Protein AF-A0AA43Q4S8-F1 (afdb_monomer)

Nearest PDB structures (foldseek):
  4fqe-assembly1_A  TM=5.431E-01  e=8.439E-02  Dickeya dadantii 3937
  5g26-assembly1_A  TM=4.292E-01  e=1.043E+00  Escherichia coli O157
  4e1t-assembly1_A  TM=4.323E-01  e=1.885E+00  Yersinia pseudotuberculosis
  5nec-assembly1_A  TM=3.304E-01  e=7.136E+00  Pseudomonas aeruginosa 39016

pLDDT: mean 75.24, std 17.55, range [31.47, 97.31]

Solvent-accessible surface area (backbone atoms only — not comparable to full-atom values): 11921 Å² total; per-residue (Å²): 133,62,70,66,58,56,49,55,55,50,55,72,70,61,73,79,86,68,88,70,86,76,72,82,46,84,60,68,72,48,30,37,39,37,41,40,39,39,40,71,56,108,60,84,47,70,48,78,48,79,43,82,35,54,46,40,32,33,36,37,36,40,38,50,43,80,86,78,54,64,38,34,39,38,38,34,34,35,38,31,87,32,68,90,43,58,83,73,24,46,40,41,42,34,39,34,38,40,35,45,64,91,44,42,36,40,35,41,37,39,34,46,24,43,67,85,22,50,26,46,33,34,37,39,33,47,34,81,85,48,102,52,45,35,42,34,42,33,44,34,40,41,53,70,58,92,77,40,34,36,34,43,34,42,31,44,27,37,44,79,95,39,78,29,69,26,30,39,40,36,40,35,48,97,40,42,37,35,37,42,35,30,64,52,46,38,44,41,36,39,43,34,40,34,56,73,88,82,53,97,88,50,88,66,59,71,50,77,46,80,48,74,44,72,73,50,81,67,70,80,91,78,129

Secondary structure (DSSP, 8-state):
--HHHHHHHHHHH-------S----TTSS--EEEEEEEE-SSS-EEEEEEEE-SSEEEEEEEEE-TTS---EEEEEEEE-TTTT-TTT-EEEEEEEEEEETTEEEEEEEEEEE-TTSEEEEEEEEEETTSS--EEEEEEEEEEEETTEEEEEEEEEEEETTEEEEEEEEEEE-SSEEEEEEE-SS-EEEEEEEEPPP--TTS---EEEEEEEE--TT------

Organism: NCBI:txid3053457

Mean predicted aligned error: 12.43 Å

Radius of gyration: 20.12 Å; Cα contacts (8 Å, |Δi|>4): 481; chains: 1; bounding box: 58×46×48 Å

Foldseek 3Di:
DDPVVVVVVVVVLPPDDDDCPPPPDPQQPDAKEWEWEWEPDPDTDIDIDIDGDRFKHWYWYWYDDPPPFWIKIKTKIWGFPCSVPVQAWTKIWIKMWIDTHPKIKIKTKIKTAGNQQWIKMWIWIDTPPDPWIKTKIKIKGWDDDDQKTKIKMKMWMATPNDIFIKIKIWIDGPFWTWIWMDNRQKTKIKIKGWADDPDDPDDIDIDIDIDIGRPGPPPPPDD

Structure (mmCIF, N/CA/C/O backbone):
data_AF-A0AA43Q4S8-F1
#
_entry.id   AF-A0AA43Q4S8-F1
#
loop_
_atom_site.group_PDB
_atom_site.id
_atom_site.type_symbol
_atom_site.label_atom_id
_atom_site.label_alt_id
_atom_site.label_comp_id
_atom_site.label_asym_id
_atom_site.label_entity_id
_atom_site.label_seq_id
_atom_site.pdbx_PDB_ins_code
_atom_site.Cartn_x
_atom_site.Cartn_y
_atom_site.Cartn_z
_atom_site.occupancy
_atom_site.B_iso_or_equiv
_atom_site.auth_seq_id
_atom_site.auth_comp_id
_atom_site.auth_asym_id
_atom_site.auth_atom_id
_atom_site.pdbx_PDB_model_num
ATOM 1 N N . MET A 1 1 ? -11.235 4.832 -25.357 1.00 45.88 1 MET A N 1
ATOM 2 C CA . MET A 1 1 ? -12.232 4.629 -24.279 1.00 45.88 1 MET A CA 1
ATOM 3 C C . MET A 1 1 ? -13.292 5.721 -24.402 1.00 45.88 1 MET A C 1
ATOM 5 O O . MET A 1 1 ? -12.917 6.869 -24.590 1.00 45.88 1 MET A O 1
ATOM 9 N N . SER A 1 2 ? -14.587 5.388 -24.429 1.00 43.69 2 SER A N 1
ATOM 10 C CA . SER A 1 2 ? -15.650 6.358 -24.760 1.00 43.69 2 SER A CA 1
ATOM 11 C C . SER A 1 2 ? -15.853 7.389 -23.643 1.00 43.69 2 SER A C 1
ATOM 13 O O . SER A 1 2 ? -16.034 7.006 -22.488 1.00 43.69 2 SER A O 1
ATOM 15 N N . ALA A 1 3 ? -15.896 8.681 -23.989 1.00 42.53 3 ALA A N 1
ATOM 16 C CA . ALA A 1 3 ? -16.122 9.804 -23.066 1.00 42.53 3 ALA A CA 1
ATOM 17 C C . ALA A 1 3 ? -17.386 9.648 -22.195 1.00 42.53 3 ALA A C 1
ATOM 19 O O . ALA A 1 3 ? -17.459 10.184 -21.092 1.00 42.53 3 ALA A O 1
ATOM 20 N N . LYS A 1 4 ? -18.361 8.852 -22.653 1.00 36.75 4 LYS A N 1
ATOM 21 C CA . LYS A 1 4 ? -19.582 8.540 -21.900 1.00 36.75 4 LYS A CA 1
ATOM 22 C C . LYS A 1 4 ? -19.313 7.673 -20.665 1.00 36.75 4 LYS A C 1
ATOM 24 O O . LYS A 1 4 ? -19.950 7.878 -19.642 1.00 36.75 4 LYS A O 1
ATOM 29 N N . ILE A 1 5 ? -18.341 6.760 -20.734 1.00 54.41 5 ILE A N 1
ATOM 30 C CA . ILE A 1 5 ? -17.955 5.898 -19.604 1.00 54.41 5 ILE A CA 1
ATOM 31 C C . ILE A 1 5 ? -17.230 6.729 -18.536 1.00 54.41 5 ILE A C 1
ATOM 33 O O . ILE A 1 5 ? -17.493 6.569 -17.348 1.00 54.41 5 ILE A O 1
ATOM 37 N N . LEU A 1 6 ? -16.380 7.670 -18.965 1.00 45.25 6 LEU A N 1
ATOM 38 C CA . LEU A 1 6 ? -15.673 8.588 -18.070 1.00 45.25 6 LEU A CA 1
ATOM 39 C C . LEU A 1 6 ? -16.651 9.512 -17.325 1.00 45.25 6 LEU A C 1
ATOM 41 O O . LEU A 1 6 ? -16.509 9.712 -16.125 1.00 45.25 6 LEU A O 1
ATOM 45 N N . LEU A 1 7 ? -17.678 10.017 -18.019 1.00 43.41 7 LEU A N 1
ATOM 46 C CA . LEU A 1 7 ? -18.707 10.882 -17.437 1.00 43.41 7 LEU A CA 1
ATOM 47 C C . LEU A 1 7 ? -19.588 10.139 -16.421 1.00 43.41 7 LEU A C 1
ATOM 49 O O . LEU A 1 7 ? -19.883 10.682 -15.360 1.00 43.41 7 LEU A O 1
ATOM 53 N N . SER A 1 8 ? -19.974 8.890 -16.703 1.00 49.16 8 SER A N 1
ATOM 54 C CA . SER A 1 8 ? -20.725 8.060 -15.750 1.00 49.16 8 SER A CA 1
ATOM 55 C C . SER A 1 8 ? -19.898 7.700 -14.512 1.00 49.16 8 SER A C 1
ATOM 57 O O . SER A 1 8 ? -20.434 7.708 -13.406 1.00 49.16 8 SER A O 1
ATOM 59 N N . ALA A 1 9 ? -18.596 7.444 -14.674 1.00 47.38 9 ALA A N 1
ATOM 60 C CA . ALA A 1 9 ? -17.685 7.243 -13.549 1.00 47.38 9 ALA A CA 1
ATOM 61 C C . ALA A 1 9 ? -17.513 8.529 -12.721 1.00 47.38 9 ALA A C 1
ATOM 63 O O . ALA A 1 9 ? -17.557 8.470 -11.496 1.00 47.38 9 ALA A O 1
ATOM 64 N N . LEU A 1 10 ? -17.413 9.697 -13.369 1.00 44.25 10 LEU A N 1
ATOM 65 C CA . LEU A 1 10 ? -17.349 10.996 -12.689 1.00 44.25 10 LEU A CA 1
ATOM 66 C C . LEU A 1 10 ? -18.638 11.302 -11.909 1.00 44.25 10 LEU A C 1
ATOM 68 O O . LEU A 1 10 ? -18.580 11.796 -10.788 1.00 44.25 10 LEU A O 1
ATOM 72 N N . LEU A 1 11 ? -19.804 10.974 -12.472 1.00 43.84 11 LEU A N 1
ATOM 73 C CA . LEU A 1 11 ? -21.106 11.184 -11.828 1.00 43.84 11 LEU A CA 1
ATOM 74 C C . LEU A 1 11 ? -21.318 10.290 -10.597 1.00 43.84 11 LEU A C 1
ATOM 76 O O . LEU A 1 11 ? -22.023 10.693 -9.679 1.00 43.84 11 LEU A O 1
ATOM 80 N N . LEU A 1 12 ? -20.677 9.117 -10.533 1.00 45.12 12 LEU A N 1
ATOM 81 C CA . LEU A 1 12 ? -20.665 8.278 -9.325 1.00 45.12 12 LEU A CA 1
ATOM 82 C C . LEU A 1 12 ? -19.743 8.828 -8.223 1.00 45.12 12 LEU A C 1
ATOM 84 O O . LEU A 1 12 ? -19.926 8.494 -7.055 1.00 45.12 12 LEU A O 1
ATOM 88 N N . VAL A 1 13 ? -18.775 9.677 -8.580 1.00 45.62 13 VAL A N 1
ATOM 89 C CA . VAL A 1 13 ? -17.852 10.340 -7.642 1.00 45.62 13 VAL A CA 1
ATOM 90 C C . VAL A 1 13 ? -18.450 11.643 -7.087 1.00 45.62 13 VAL A C 1
ATOM 92 O O . VAL A 1 13 ? -18.072 12.086 -6.005 1.00 45.62 13 VAL A O 1
ATOM 95 N N . ILE A 1 14 ? -19.433 12.233 -7.775 1.00 41.84 14 ILE A N 1
ATOM 96 C CA . ILE A 1 14 ? -20.086 13.489 -7.386 1.00 41.84 14 ILE A CA 1
ATOM 97 C C . ILE A 1 14 ? -21.476 13.185 -6.801 1.00 41.84 14 ILE A C 1
ATOM 99 O O . ILE A 1 14 ? -22.507 13.480 -7.399 1.00 41.84 14 ILE A O 1
ATOM 103 N N . GLN A 1 15 ? -21.523 12.600 -5.603 1.00 38.09 15 GLN A N 1
ATOM 104 C CA . GLN A 1 15 ? -22.659 12.817 -4.703 1.00 38.09 15 GLN A CA 1
ATOM 105 C C . GLN A 1 15 ? -22.228 13.811 -3.628 1.00 38.09 15 GLN A C 1
ATOM 107 O O . GLN A 1 15 ? -21.480 13.495 -2.706 1.00 38.09 15 GLN A O 1
ATOM 112 N N . SER A 1 16 ? -22.660 15.053 -3.819 1.00 39.53 16 SER A N 1
ATOM 113 C CA . SER A 1 16 ? -22.272 16.223 -3.044 1.00 39.53 16 SER A CA 1
ATOM 114 C C . SER A 1 16 ? -22.714 16.135 -1.584 1.00 39.53 16 SER A C 1
ATOM 116 O O . SER A 1 16 ? -23.899 16.003 -1.290 1.00 39.53 16 SER A O 1
ATOM 118 N N . TYR A 1 17 ? -21.736 16.287 -0.689 1.00 40.19 17 TYR A N 1
ATOM 119 C CA . TYR A 1 17 ? -21.745 17.210 0.449 1.00 40.19 17 TYR A CA 1
ATOM 120 C C . TYR A 1 17 ? -23.130 17.642 0.962 1.00 40.19 17 TYR A C 1
ATOM 122 O O . TYR A 1 17 ? -23.677 18.663 0.550 1.00 40.19 17 TYR A O 1
ATOM 130 N N . ALA A 1 18 ? -23.634 16.906 1.951 1.00 31.47 18 ALA A N 1
ATOM 131 C CA . ALA A 1 18 ? -24.577 17.432 2.926 1.00 31.47 18 ALA A CA 1
ATOM 132 C C . ALA A 1 18 ? -23.802 17.818 4.195 1.00 31.47 18 ALA A C 1
ATOM 134 O O . ALA A 1 18 ? -22.905 17.098 4.629 1.00 31.47 18 ALA A O 1
ATOM 135 N N . TYR A 1 19 ? -24.151 18.977 4.747 1.00 32.62 19 TYR A N 1
ATOM 136 C CA . TYR A 1 19 ? -23.722 19.553 6.023 1.00 32.62 19 TYR A CA 1
ATOM 137 C C . TYR A 1 19 ? -23.295 18.490 7.062 1.00 32.62 19 TYR A C 1
ATOM 139 O O . TYR A 1 19 ? -24.126 17.823 7.673 1.00 32.62 19 TYR A O 1
ATOM 147 N N . ALA A 1 20 ? -21.986 18.310 7.254 1.00 35.31 20 ALA A N 1
ATOM 148 C CA . ALA A 1 20 ? -21.426 17.266 8.109 1.00 35.31 20 ALA A CA 1
ATOM 149 C C . ALA A 1 20 ? -21.198 17.762 9.544 1.00 35.31 20 ALA A C 1
ATOM 151 O O . ALA A 1 20 ? -20.098 17.684 10.087 1.00 35.31 20 ALA A O 1
ATOM 152 N N . THR A 1 21 ? -22.249 18.252 10.197 1.00 33.28 21 THR A N 1
ATOM 153 C CA . THR A 1 21 ? -22.277 18.217 11.661 1.00 33.28 21 THR A CA 1
ATOM 154 C C . THR A 1 21 ? -22.580 16.771 12.046 1.00 33.28 21 THR A C 1
ATOM 156 O O . THR A 1 21 ? -23.740 16.369 12.065 1.00 33.28 21 THR A O 1
ATOM 159 N N . ASN A 1 22 ? -21.530 15.990 12.321 1.00 43.41 22 ASN A N 1
ATOM 160 C CA . ASN A 1 22 ? -21.595 14.620 12.850 1.00 43.41 22 ASN A CA 1
ATOM 161 C C . ASN A 1 22 ? -21.779 13.458 11.838 1.00 43.41 22 ASN A C 1
ATOM 163 O O . ASN A 1 22 ? -22.508 12.503 12.106 1.00 43.41 22 ASN A O 1
ATOM 167 N N . THR A 1 23 ? -21.075 13.455 10.697 1.00 43.75 23 THR A N 1
ATOM 168 C CA . THR A 1 23 ? -20.946 12.236 9.863 1.00 43.75 23 THR A CA 1
ATOM 169 C C . THR A 1 23 ? -19.924 11.263 10.455 1.00 43.75 23 THR A C 1
ATOM 171 O O . THR A 1 23 ? -18.902 10.954 9.846 1.00 43.75 23 THR A O 1
ATOM 174 N N . ASP A 1 24 ? -20.210 10.736 11.643 1.00 49.34 24 ASP A N 1
ATOM 175 C CA . ASP A 1 24 ? -19.408 9.701 12.307 1.00 49.34 24 ASP A CA 1
ATOM 176 C C . ASP A 1 24 ? -19.721 8.295 11.746 1.00 49.34 24 ASP A C 1
ATOM 178 O O . ASP A 1 24 ? -19.736 7.281 12.443 1.00 49.34 24 ASP A O 1
ATOM 182 N N . SER A 1 25 ? -20.019 8.227 10.447 1.00 46.50 25 SER A N 1
ATOM 183 C CA . SER A 1 25 ? -20.301 6.973 9.761 1.00 46.50 25 SER A CA 1
ATOM 184 C C . SER A 1 25 ? -18.992 6.215 9.561 1.00 46.50 25 SER A C 1
ATOM 186 O O . SER A 1 25 ? -18.068 6.763 8.951 1.00 46.50 25 SER A O 1
ATOM 188 N N . PRO A 1 26 ? -18.891 4.943 9.987 1.00 52.16 26 PRO A N 1
ATOM 189 C CA . PRO A 1 26 ? -17.698 4.132 9.748 1.00 52.16 26 PRO A CA 1
ATOM 190 C C . PRO A 1 26 ? -17.380 3.972 8.249 1.00 52.16 26 PRO A C 1
ATOM 192 O O . PRO A 1 26 ? -16.243 3.662 7.905 1.00 52.16 26 PRO A O 1
ATOM 195 N N . TYR A 1 27 ? -18.352 4.238 7.368 1.00 48.03 27 TYR A N 1
ATOM 196 C CA . TYR A 1 27 ? -18.235 4.147 5.910 1.00 48.03 27 TYR A CA 1
ATOM 197 C C . TYR A 1 27 ? -17.720 5.430 5.241 1.00 48.03 27 TYR A C 1
ATOM 199 O O . TYR A 1 27 ? -17.245 5.374 4.114 1.00 48.03 27 TYR A O 1
ATOM 207 N N . PHE A 1 28 ? -17.778 6.577 5.928 1.00 49.62 28 PHE A N 1
ATOM 208 C CA . PHE A 1 28 ? -17.208 7.847 5.447 1.00 49.62 28 PHE A CA 1
ATOM 209 C C . PHE A 1 28 ? -15.792 8.099 5.994 1.00 49.62 28 PHE A C 1
ATOM 211 O O . PHE A 1 28 ? -15.219 9.162 5.779 1.00 49.62 28 PHE A O 1
ATOM 218 N N . LYS A 1 29 ? -15.193 7.111 6.678 1.00 55.00 29 LYS A N 1
ATOM 219 C CA . LYS A 1 29 ? -13.855 7.220 7.283 1.00 55.00 29 LYS A CA 1
ATOM 220 C C . LYS A 1 29 ? -12.684 6.859 6.356 1.00 55.00 29 LYS A C 1
ATOM 222 O O . LYS A 1 29 ? -11.576 6.710 6.865 1.00 55.00 29 LYS A O 1
ATOM 227 N N . GLY A 1 30 ? -12.838 6.704 5.036 1.00 58.41 30 GLY A N 1
ATOM 228 C CA . GLY A 1 30 ? -11.681 6.235 4.263 1.00 58.41 30 GLY A CA 1
ATOM 229 C C . GLY A 1 30 ? -11.772 6.194 2.746 1.00 58.41 30 GLY A C 1
ATOM 230 O O . GLY A 1 30 ? -12.350 5.281 2.174 1.00 58.41 30 GLY A O 1
ATOM 231 N N . GLY A 1 31 ? -11.008 7.092 2.134 1.00 55.78 31 GLY A N 1
ATOM 232 C CA . GLY A 1 31 ? -10.631 7.106 0.726 1.00 55.78 31 GLY A CA 1
ATOM 233 C C . GLY A 1 31 ? -10.246 8.530 0.332 1.00 55.78 31 GLY A C 1
ATOM 234 O O . GLY A 1 31 ? -10.890 9.485 0.759 1.00 55.78 31 GLY A O 1
ATOM 235 N N . LYS A 1 32 ? -9.159 8.706 -0.418 1.00 68.38 32 LYS A N 1
ATOM 236 C CA . LYS A 1 32 ? -8.759 10.018 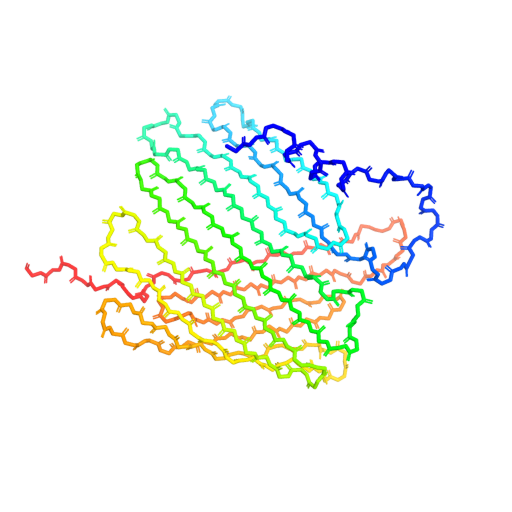-0.947 1.00 68.38 32 LYS A CA 1
ATOM 237 C C . LYS A 1 32 ? -8.313 9.863 -2.390 1.00 68.38 32 LYS A C 1
ATOM 239 O O . LYS A 1 32 ? -7.650 8.882 -2.699 1.00 68.38 32 LYS A O 1
ATOM 244 N N . VAL A 1 33 ? -8.676 10.805 -3.239 1.00 71.50 33 VAL A N 1
ATOM 245 C CA . VAL A 1 33 ? -8.092 10.991 -4.560 1.00 71.50 33 VAL A CA 1
ATOM 246 C C . VAL A 1 33 ? -7.174 12.191 -4.461 1.00 71.50 33 VAL A C 1
ATOM 248 O O . VAL A 1 33 ? -7.664 13.289 -4.210 1.00 71.50 33 VAL A O 1
ATOM 251 N N . ASP A 1 34 ? -5.870 11.985 -4.592 1.00 75.25 34 ASP A N 1
ATOM 252 C CA . ASP A 1 34 ? -4.897 13.075 -4.635 1.00 75.25 34 ASP A CA 1
ATOM 253 C C . ASP A 1 34 ? -4.384 13.325 -6.057 1.00 75.25 34 ASP A C 1
ATOM 255 O O . ASP A 1 34 ? -4.095 12.402 -6.807 1.00 75.25 34 ASP A O 1
ATOM 259 N N . ALA A 1 35 ? -4.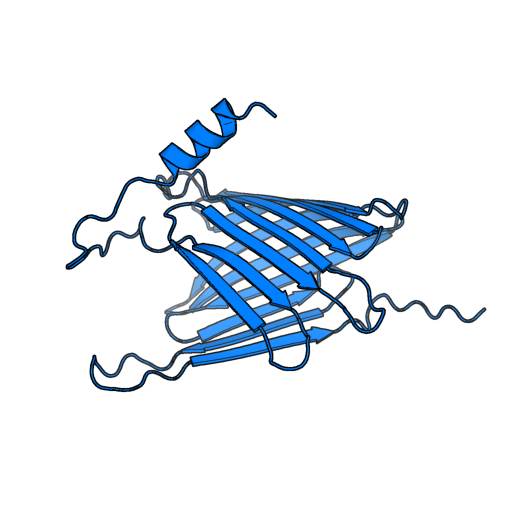306 14.587 -6.457 1.00 78.12 35 ALA A N 1
ATOM 260 C CA . ALA A 1 35 ? -3.689 15.002 -7.705 1.00 78.12 35 ALA A CA 1
ATOM 261 C C . ALA A 1 35 ? -2.536 15.944 -7.375 1.00 78.12 35 ALA A C 1
ATOM 263 O O . ALA A 1 35 ? -2.750 17.032 -6.838 1.00 78.12 35 ALA A O 1
ATOM 264 N N . PHE A 1 36 ? -1.325 15.502 -7.680 1.00 78.69 36 PHE A N 1
ATOM 265 C CA . PHE A 1 36 ? -0.088 16.187 -7.362 1.00 78.69 36 PHE A CA 1
ATOM 266 C C . PHE A 1 36 ? 0.572 16.738 -8.625 1.00 78.69 36 PHE A C 1
ATOM 268 O O . PHE A 1 36 ? 0.699 16.061 -9.640 1.00 78.69 36 PHE A O 1
ATOM 275 N N . TYR A 1 37 ? 1.029 17.975 -8.572 1.00 75.25 37 TYR A N 1
ATOM 276 C CA . TYR A 1 37 ? 1.823 18.566 -9.633 1.00 75.25 37 TYR A CA 1
ATOM 277 C C . TYR A 1 37 ? 2.984 19.307 -8.998 1.00 75.25 37 TYR A C 1
ATOM 279 O O . TYR A 1 37 ? 2.768 20.186 -8.164 1.00 75.25 37 TYR A O 1
ATOM 287 N N . ASP A 1 38 ? 4.197 18.934 -9.383 1.00 76.75 38 ASP A N 1
ATOM 288 C CA . ASP A 1 38 ? 5.427 19.580 -8.949 1.00 76.75 38 ASP A CA 1
ATOM 289 C C . ASP A 1 38 ? 6.257 19.949 -10.173 1.00 76.75 38 ASP A C 1
ATOM 291 O O . ASP A 1 38 ? 6.677 19.092 -10.964 1.00 76.75 38 ASP A O 1
ATOM 295 N N . ARG A 1 39 ? 6.458 21.256 -10.330 1.00 71.50 39 ARG A N 1
ATOM 296 C CA . ARG A 1 39 ? 7.321 21.836 -11.347 1.00 71.50 39 ARG A CA 1
ATOM 297 C C . ARG A 1 39 ? 8.462 22.557 -10.646 1.00 71.50 39 ARG A C 1
ATOM 299 O O . ARG A 1 39 ? 8.267 23.606 -10.033 1.00 71.50 39 ARG A O 1
ATOM 306 N N . LYS A 1 40 ? 9.664 22.001 -10.779 1.00 64.69 40 LYS A N 1
ATOM 307 C CA . LYS A 1 40 ? 10.885 22.572 -10.207 1.00 64.69 40 LYS A CA 1
ATOM 308 C C . LYS A 1 40 ? 11.487 23.601 -11.166 1.00 64.69 40 LYS A C 1
ATOM 310 O O . LYS A 1 40 ? 12.397 23.270 -11.919 1.00 64.69 40 LYS A O 1
ATOM 315 N N . ASP A 1 41 ? 10.968 24.827 -11.136 1.00 56.91 41 ASP A N 1
ATOM 316 C CA . ASP A 1 41 ? 11.504 25.980 -11.876 1.00 56.91 41 ASP A CA 1
ATOM 317 C C . ASP A 1 41 ? 11.457 27.233 -10.991 1.00 56.91 41 ASP A C 1
ATOM 319 O O . ASP A 1 41 ? 10.361 27.619 -10.614 1.00 56.91 41 ASP A O 1
ATOM 323 N N . ASN A 1 42 ? 12.623 27.804 -10.636 1.00 47.78 42 ASN A N 1
ATOM 324 C CA . ASN A 1 42 ? 12.937 29.136 -10.049 1.00 47.78 42 ASN A CA 1
ATOM 325 C C . ASN A 1 42 ? 11.930 29.880 -9.120 1.00 47.78 42 ASN A C 1
ATOM 327 O O . ASN A 1 42 ? 12.113 31.063 -8.831 1.00 47.78 42 ASN A O 1
ATOM 331 N N . ALA A 1 43 ? 10.909 29.194 -8.621 1.00 48.09 43 ALA A N 1
ATOM 332 C CA . ALA A 1 43 ? 9.942 29.490 -7.576 1.00 48.09 43 ALA A CA 1
ATOM 333 C C . ALA A 1 43 ? 9.059 28.229 -7.483 1.00 48.09 43 ALA A C 1
ATOM 335 O O . ALA A 1 43 ? 8.182 28.032 -8.320 1.00 48.09 43 ALA A O 1
ATOM 336 N N . ASP A 1 44 ? 9.339 27.358 -6.509 1.00 62.16 44 ASP A N 1
ATOM 337 C CA . ASP A 1 44 ? 8.709 26.043 -6.310 1.00 62.16 44 ASP A CA 1
ATOM 338 C C . ASP A 1 44 ? 7.183 26.072 -6.520 1.00 62.16 44 ASP A C 1
ATOM 340 O O . ASP A 1 44 ? 6.421 26.481 -5.637 1.00 62.16 44 ASP A O 1
ATOM 344 N N . PHE A 1 45 ? 6.714 25.645 -7.698 1.00 71.25 45 PHE A N 1
ATOM 345 C CA . PHE A 1 45 ? 5.286 25.580 -7.982 1.00 71.25 45 PHE A CA 1
ATOM 346 C C . PHE A 1 45 ? 4.785 24.163 -7.737 1.00 71.25 45 PHE A C 1
ATOM 348 O O . PHE A 1 45 ? 4.925 23.265 -8.571 1.00 71.25 45 PHE A O 1
ATOM 355 N N . GLN A 1 46 ? 4.165 23.993 -6.573 1.00 75.69 46 GLN A N 1
ATOM 356 C CA . GLN A 1 46 ? 3.559 22.747 -6.140 1.00 75.69 46 GLN A CA 1
ATOM 357 C C . GLN A 1 46 ? 2.052 22.932 -5.967 1.00 75.69 46 GLN A C 1
ATOM 359 O O . GLN A 1 46 ? 1.594 23.825 -5.252 1.00 75.69 46 GLN A O 1
ATOM 364 N N . VAL A 1 47 ? 1.268 22.051 -6.584 1.00 76.25 47 VAL A N 1
ATOM 365 C CA . VAL A 1 47 ? -0.180 21.977 -6.376 1.00 76.25 47 VAL A CA 1
ATOM 366 C C . VAL A 1 47 ? -0.541 20.568 -5.942 1.00 76.25 47 VAL A C 1
ATOM 368 O O . VAL A 1 47 ? -0.172 19.590 -6.585 1.00 76.25 47 VAL A O 1
ATOM 371 N N . ASN A 1 48 ? -1.303 20.465 -4.857 1.00 71.56 48 ASN A N 1
ATOM 372 C CA . ASN A 1 48 ? -1.902 19.215 -4.412 1.00 71.56 48 ASN A CA 1
ATOM 373 C C . ASN A 1 48 ? -3.412 19.417 -4.255 1.00 71.56 48 ASN A C 1
ATOM 375 O O . ASN A 1 48 ? -3.853 20.230 -3.443 1.00 71.56 48 ASN A O 1
ATOM 379 N N . SER A 1 49 ? -4.200 18.702 -5.054 1.00 73.38 49 SER A N 1
ATOM 380 C CA . SER A 1 49 ? -5.662 18.691 -4.966 1.00 73.38 49 SER A CA 1
ATOM 381 C C . SER A 1 49 ? -6.121 17.384 -4.339 1.00 73.38 49 SER A C 1
ATOM 383 O O . SER A 1 49 ? -5.728 16.317 -4.797 1.00 73.38 49 SER A O 1
ATOM 385 N N . ILE A 1 50 ? -6.971 17.451 -3.314 1.00 71.81 50 ILE A N 1
ATOM 386 C CA . ILE A 1 50 ? -7.448 16.268 -2.589 1.00 71.81 50 ILE A CA 1
ATOM 387 C C . ILE A 1 50 ? -8.974 16.227 -2.629 1.00 71.81 50 ILE A C 1
ATOM 389 O O . ILE A 1 50 ? -9.638 17.178 -2.218 1.00 71.81 50 ILE A O 1
ATOM 393 N N . LEU A 1 51 ? -9.526 15.099 -3.070 1.00 72.00 51 LEU A N 1
ATOM 394 C CA . LEU A 1 51 ? -10.951 14.789 -3.010 1.00 72.00 51 LEU A CA 1
ATOM 395 C C . LEU A 1 51 ? -11.181 13.577 -2.104 1.00 72.00 51 LEU A C 1
ATOM 397 O O . LEU A 1 51 ? -10.552 12.538 -2.273 1.00 72.00 51 LEU A O 1
ATOM 401 N N . TRP A 1 52 ? -12.104 13.678 -1.152 1.00 67.88 52 TRP A N 1
ATOM 402 C CA . TRP A 1 52 ? -12.458 12.552 -0.286 1.00 67.88 52 TRP A CA 1
ATOM 403 C C . TRP A 1 52 ? -13.412 11.595 -0.995 1.00 67.88 52 TRP A C 1
ATOM 405 O O . TRP A 1 52 ? -14.343 12.024 -1.673 1.00 67.88 52 TRP A O 1
ATOM 415 N N . SER A 1 53 ? -13.196 10.293 -0.821 1.00 65.06 53 SER A N 1
ATOM 416 C CA . SER A 1 53 ? -14.059 9.253 -1.377 1.00 65.06 53 SER A CA 1
ATOM 417 C C . SER A 1 53 ? -14.359 8.179 -0.321 1.00 65.06 53 SER A C 1
ATOM 419 O O . SER A 1 53 ? -13.551 7.969 0.583 1.00 65.06 53 SER A O 1
ATOM 421 N N . PRO A 1 54 ? -15.509 7.488 -0.399 1.00 60.72 54 PRO A N 1
ATOM 422 C CA . PRO A 1 54 ? -15.883 6.490 0.599 1.00 60.72 54 PRO A CA 1
ATOM 423 C C . PRO A 1 54 ? -15.194 5.131 0.413 1.00 60.72 54 PRO A C 1
ATOM 425 O O . PRO A 1 54 ? -15.114 4.375 1.370 1.00 60.72 54 PRO A O 1
ATOM 428 N N . SER A 1 55 ? -14.751 4.772 -0.796 1.00 65.31 55 SER A N 1
ATOM 429 C CA . SER A 1 55 ? -14.340 3.391 -1.125 1.00 65.31 55 SER A CA 1
ATOM 430 C C . SER A 1 55 ? -13.093 3.280 -2.003 1.00 65.31 55 SER A C 1
ATOM 432 O O . SER A 1 55 ? -12.552 2.182 -2.168 1.00 65.31 55 SER A O 1
ATOM 434 N N . PHE A 1 56 ? -12.623 4.403 -2.544 1.00 75.31 56 PHE A N 1
ATOM 435 C CA . PHE A 1 56 ? -11.456 4.494 -3.410 1.00 75.31 56 PHE A CA 1
ATOM 436 C C . PHE A 1 56 ? -10.379 5.373 -2.773 1.00 75.31 56 PHE A C 1
ATOM 438 O O . PHE A 1 56 ? -10.645 6.479 -2.289 1.00 75.31 56 PHE A O 1
ATOM 445 N N . LYS A 1 57 ? -9.138 4.896 -2.789 1.00 78.19 57 LYS A N 1
ATOM 446 C CA . LYS A 1 57 ? -7.976 5.714 -2.468 1.00 78.19 57 LYS A CA 1
ATOM 447 C C . LYS A 1 57 ? -6.993 5.624 -3.612 1.00 78.19 57 LYS A C 1
ATOM 449 O O . LYS A 1 57 ? -6.520 4.539 -3.901 1.00 78.19 57 LYS A O 1
ATOM 454 N N . GLY A 1 58 ? -6.646 6.737 -4.217 1.00 77.31 58 GLY A N 1
ATOM 455 C CA . GLY A 1 58 ? -5.670 6.763 -5.285 1.00 77.31 58 GLY A CA 1
ATOM 456 C C . GLY A 1 58 ? -5.198 8.168 -5.553 1.00 77.31 58 GLY A C 1
ATOM 457 O O . GLY A 1 58 ? -5.555 9.102 -4.846 1.00 77.31 58 GLY A O 1
ATOM 458 N N . GLY A 1 59 ? -4.420 8.315 -6.597 1.00 81.25 59 GLY A N 1
ATOM 459 C CA . GLY A 1 59 ? -3.958 9.601 -7.018 1.00 81.25 59 GLY A CA 1
ATOM 460 C C . GLY A 1 59 ? -3.183 9.533 -8.307 1.00 81.25 59 GLY A C 1
ATOM 461 O O . GLY A 1 59 ? -2.939 8.466 -8.869 1.00 81.25 59 GLY A O 1
ATOM 462 N N . TYR A 1 60 ? -2.832 10.711 -8.774 1.00 83.38 60 TYR A N 1
ATOM 463 C CA . TYR A 1 60 ? -1.976 10.924 -9.920 1.00 83.38 60 TYR A CA 1
ATOM 464 C C . TYR A 1 60 ? -0.995 12.023 -9.562 1.00 83.38 60 TYR A C 1
ATOM 466 O O . TYR A 1 60 ? -1.367 12.978 -8.882 1.00 83.38 60 TYR A O 1
ATOM 474 N N . GLY A 1 61 ? 0.238 11.917 -10.033 1.00 81.62 61 GLY A N 1
ATOM 475 C CA . GLY A 1 61 ? 1.167 13.014 -9.938 1.00 81.62 61 GLY A CA 1
ATOM 476 C C . GLY A 1 61 ? 2.106 13.146 -11.114 1.00 81.62 61 GLY A C 1
ATOM 477 O O . GLY A 1 61 ? 2.379 12.186 -11.833 1.00 81.62 61 GLY A O 1
ATOM 478 N N . VAL A 1 62 ? 2.598 14.369 -11.287 1.00 81.50 62 VAL A N 1
ATOM 479 C CA . VAL A 1 62 ? 3.634 14.710 -12.263 1.00 81.50 62 VAL A CA 1
ATOM 480 C C . VAL A 1 62 ? 4.759 15.440 -11.568 1.00 81.50 62 VAL A C 1
ATOM 482 O O . VAL A 1 62 ? 4.519 16.381 -10.811 1.00 81.50 62 VAL A O 1
ATOM 485 N N . GLN A 1 63 ? 5.976 15.021 -11.880 1.00 81.06 63 GLN A N 1
ATOM 486 C CA . GLN A 1 63 ? 7.206 15.728 -11.571 1.00 81.06 63 GLN A CA 1
ATOM 487 C C . GLN A 1 63 ? 7.903 16.052 -12.888 1.00 81.06 63 GLN A C 1
ATOM 489 O O . GLN A 1 63 ? 8.305 15.136 -13.609 1.00 81.06 63 GLN A O 1
ATOM 494 N N . VAL A 1 64 ? 8.024 17.343 -13.193 1.00 80.38 64 VAL A N 1
ATOM 495 C CA . VAL A 1 64 ? 8.706 17.825 -14.403 1.00 80.38 64 VAL A CA 1
ATOM 496 C C . VAL A 1 64 ? 10.156 18.168 -14.068 1.00 80.38 64 VAL A C 1
ATOM 498 O O . VAL A 1 64 ? 10.414 18.894 -13.102 1.00 80.38 64 VAL A O 1
ATOM 501 N N . SER A 1 65 ? 11.104 17.651 -14.851 1.00 73.69 65 SER A N 1
ATOM 502 C CA . SER A 1 65 ? 12.532 17.929 -14.693 1.00 73.69 65 SER A CA 1
ATOM 503 C C . SER A 1 65 ? 13.037 18.845 -15.807 1.00 73.69 65 SER A C 1
ATOM 505 O O . SER A 1 65 ? 13.329 18.409 -16.914 1.00 73.69 65 SER A O 1
ATOM 507 N N . GLU A 1 66 ? 13.209 20.132 -15.499 1.00 67.81 66 GLU A N 1
ATOM 508 C CA . GLU A 1 66 ? 13.699 21.120 -16.478 1.00 67.81 66 GLU A CA 1
ATOM 509 C C . GLU A 1 66 ? 15.236 21.192 -16.565 1.00 67.81 66 GLU A C 1
ATOM 511 O O . GLU A 1 66 ? 15.791 21.822 -17.461 1.00 67.81 66 GLU A O 1
ATOM 516 N N . THR A 1 67 ? 15.950 20.495 -15.676 1.00 65.69 67 THR A N 1
ATOM 517 C CA . THR A 1 67 ? 17.424 20.456 -15.614 1.00 65.69 67 THR A CA 1
ATOM 518 C C . THR A 1 67 ? 18.046 19.291 -16.395 1.00 65.69 67 THR A C 1
ATOM 520 O O . THR A 1 67 ? 19.201 18.932 -16.166 1.00 65.69 67 THR A O 1
ATOM 523 N N . GLY A 1 68 ? 17.295 18.694 -17.326 1.00 62.28 68 GLY A N 1
ATOM 524 C CA . GLY A 1 68 ? 17.751 17.576 -18.161 1.00 62.28 68 GLY A CA 1
ATOM 525 C C . GLY A 1 68 ? 17.566 16.187 -17.539 1.00 62.28 68 GLY A C 1
ATOM 526 O O . GLY A 1 68 ? 18.070 15.206 -18.087 1.00 62.28 68 GLY A O 1
ATOM 527 N N . GLY A 1 69 ? 16.855 16.081 -16.412 1.00 71.12 69 GLY A N 1
ATOM 528 C CA . GLY A 1 69 ? 16.368 14.802 -15.896 1.00 71.12 69 GLY A CA 1
ATOM 529 C C . GLY A 1 69 ? 15.123 14.317 -16.646 1.00 71.12 69 GLY A C 1
ATOM 530 O O . GLY A 1 69 ? 14.615 14.976 -17.547 1.00 71.12 69 GLY A O 1
ATOM 531 N N . GLN A 1 70 ? 14.632 13.132 -16.287 1.00 79.25 70 GLN A N 1
ATOM 532 C CA . GLN A 1 70 ? 13.425 12.566 -16.890 1.00 79.25 70 GLN A CA 1
ATOM 533 C C . GLN A 1 70 ? 12.183 12.951 -16.090 1.00 79.25 70 GLN A C 1
ATOM 535 O O . GLN A 1 70 ? 12.144 12.752 -14.872 1.00 79.25 70 GLN A O 1
ATOM 540 N N . ASP A 1 71 ? 11.151 13.411 -16.794 1.00 83.00 71 ASP A N 1
ATOM 541 C CA . ASP A 1 71 ? 9.825 13.603 -16.216 1.00 83.00 71 ASP A CA 1
ATOM 542 C C . ASP A 1 71 ? 9.303 12.285 -15.645 1.00 83.00 71 ASP A C 1
ATOM 544 O O . ASP A 1 71 ? 9.478 11.212 -16.237 1.00 83.00 71 ASP A O 1
ATOM 548 N N . THR A 1 72 ? 8.680 12.371 -14.471 1.00 83.19 72 THR A N 1
ATOM 549 C CA . THR A 1 72 ? 8.038 11.235 -13.815 1.00 83.19 72 THR A CA 1
ATOM 550 C C . THR A 1 72 ? 6.549 11.509 -13.684 1.00 83.19 72 THR A C 1
ATOM 552 O O . THR A 1 72 ? 6.140 12.438 -12.992 1.00 83.19 72 THR A O 1
ATOM 555 N N . HIS A 1 73 ? 5.736 10.668 -14.310 1.00 86.25 73 HIS A N 1
ATOM 556 C CA . HIS A 1 73 ? 4.300 10.616 -14.086 1.00 86.25 73 HIS A CA 1
ATOM 557 C C . HIS A 1 73 ? 3.992 9.354 -13.298 1.00 86.25 73 HIS A C 1
ATOM 559 O O . HIS A 1 73 ? 4.527 8.288 -13.591 1.00 86.25 73 HIS A O 1
ATOM 565 N N . TYR A 1 74 ? 3.119 9.451 -12.313 1.00 83.56 74 TYR A N 1
ATOM 566 C CA . TYR A 1 74 ? 2.610 8.283 -11.618 1.00 83.56 74 TYR A CA 1
ATOM 567 C C . TYR A 1 74 ? 1.104 8.397 -11.481 1.00 83.56 74 TYR A C 1
ATOM 569 O O . TYR A 1 74 ? 0.562 9.487 -11.323 1.00 83.56 74 TYR A O 1
ATOM 577 N N . LEU A 1 75 ? 0.409 7.275 -11.540 1.00 87.62 75 LEU A N 1
ATOM 578 C CA . LEU A 1 75 ? -0.997 7.183 -11.182 1.00 87.62 75 LEU A CA 1
ATOM 579 C C . LEU A 1 75 ? -1.220 5.863 -10.479 1.00 87.62 75 LEU A C 1
ATOM 581 O O . LEU A 1 75 ? -0.568 4.876 -10.787 1.00 87.62 75 LEU A O 1
ATOM 585 N N . GLY A 1 76 ? -2.147 5.807 -9.545 1.00 82.75 76 GLY A N 1
ATOM 586 C CA . GLY A 1 76 ? -2.447 4.543 -8.904 1.00 82.75 76 GLY A CA 1
ATOM 587 C C . GLY A 1 76 ? -3.416 4.679 -7.766 1.00 82.75 76 GLY A C 1
ATOM 588 O O . GLY A 1 76 ? -3.813 5.772 -7.381 1.00 82.75 76 GLY A O 1
ATOM 589 N N . GLY A 1 77 ? -3.828 3.552 -7.222 1.00 82.00 77 GLY A N 1
ATOM 590 C CA . GLY A 1 77 ? -4.754 3.520 -6.113 1.00 82.00 77 GLY A CA 1
ATOM 591 C C . GLY A 1 77 ? -5.272 2.128 -5.845 1.00 82.00 77 GLY A C 1
ATOM 592 O O . GLY A 1 77 ? -4.866 1.155 -6.474 1.00 82.00 77 GLY A O 1
ATOM 593 N N . PHE A 1 78 ? -6.201 2.049 -4.906 1.00 84.06 78 PHE A N 1
ATOM 594 C CA . PHE A 1 78 ? -6.946 0.857 -4.586 1.00 84.06 78 PHE A CA 1
ATOM 595 C C . PHE A 1 78 ? -8.423 1.159 -4.338 1.00 84.06 78 PHE A C 1
ATOM 597 O O . PHE A 1 78 ? -8.808 2.235 -3.873 1.00 84.06 78 PHE A O 1
ATOM 604 N N . VAL A 1 79 ? -9.253 0.158 -4.604 1.00 84.00 79 VAL A N 1
ATOM 605 C CA . VAL A 1 79 ? -10.671 0.115 -4.246 1.00 84.00 79 VAL A CA 1
ATOM 606 C C . VAL A 1 79 ? -10.911 -0.965 -3.201 1.00 84.00 79 VAL A C 1
ATOM 608 O O . VAL A 1 79 ? -10.225 -1.991 -3.177 1.00 84.00 79 VAL A O 1
ATOM 611 N N . ARG A 1 80 ? -11.922 -0.749 -2.354 1.00 84.00 80 ARG A N 1
ATOM 612 C CA . ARG A 1 80 ? -12.419 -1.751 -1.398 1.00 84.00 80 ARG A CA 1
ATOM 613 C C . ARG A 1 80 ? -13.894 -2.064 -1.646 1.00 84.00 80 ARG A C 1
ATOM 615 O O . ARG A 1 80 ? -14.751 -1.505 -0.961 1.00 84.00 80 ARG A O 1
ATOM 622 N N . PRO A 1 81 ? -14.227 -2.941 -2.612 1.00 82.44 81 PRO A N 1
ATOM 623 C CA . PRO A 1 81 ? -15.614 -3.147 -3.037 1.00 82.44 81 PRO A CA 1
ATOM 624 C C . PRO A 1 81 ? -16.538 -3.665 -1.927 1.00 82.44 81 PRO A C 1
ATOM 626 O O . PRO A 1 81 ? -17.727 -3.368 -1.930 1.00 82.44 81 PRO A O 1
ATOM 629 N N . LEU A 1 82 ? -15.992 -4.410 -0.960 1.00 82.19 82 LEU A N 1
ATOM 630 C CA . LEU A 1 82 ? -16.751 -4.998 0.151 1.00 82.19 82 LEU A CA 1
ATOM 631 C C . LEU A 1 82 ? -16.763 -4.127 1.416 1.00 82.19 82 LEU A C 1
ATOM 633 O O . LEU A 1 82 ? -17.183 -4.585 2.474 1.00 82.19 82 LEU A O 1
ATOM 637 N N . LEU A 1 83 ? -16.329 -2.863 1.337 1.00 77.94 83 LEU A N 1
ATOM 638 C CA . LEU A 1 83 ? -16.226 -1.988 2.511 1.00 77.94 83 LEU A CA 1
ATOM 639 C C . LEU A 1 83 ? -17.560 -1.797 3.256 1.00 77.94 83 LEU A C 1
ATOM 641 O O . LEU A 1 83 ? -17.563 -1.646 4.475 1.00 77.94 83 LEU A O 1
ATOM 645 N N . THR A 1 84 ? -18.686 -1.813 2.540 1.00 75.88 84 THR A N 1
ATOM 646 C CA . THR A 1 84 ? -20.036 -1.670 3.116 1.00 75.88 84 THR A CA 1
ATOM 647 C C . THR A 1 84 ? -20.598 -2.973 3.690 1.00 75.88 84 THR A C 1
ATOM 649 O O . THR A 1 84 ? -21.670 -2.955 4.292 1.00 75.88 84 THR A O 1
ATOM 652 N N . ARG A 1 85 ? -19.890 -4.093 3.503 1.00 80.75 85 ARG A N 1
ATOM 653 C CA . ARG A 1 85 ? -20.253 -5.439 3.971 1.00 80.75 85 ARG A CA 1
ATOM 654 C C . ARG A 1 85 ? -19.067 -6.105 4.692 1.00 80.75 85 ARG A C 1
ATOM 656 O O . ARG A 1 85 ? -18.615 -7.173 4.267 1.00 80.75 85 ARG A O 1
ATOM 663 N N . PRO A 1 86 ? -18.517 -5.480 5.754 1.00 76.31 86 PRO A N 1
ATOM 664 C CA . PRO A 1 86 ? -17.319 -5.973 6.441 1.00 76.31 86 PRO A CA 1
ATOM 665 C C . PRO A 1 86 ? -17.496 -7.360 7.081 1.00 76.31 86 PRO A C 1
ATOM 667 O O . PRO A 1 86 ? -16.503 -8.018 7.391 1.00 76.31 86 PRO A O 1
ATOM 670 N N . GLU A 1 87 ? -18.737 -7.808 7.280 1.00 83.44 87 GLU A N 1
ATOM 671 C CA . GLU A 1 87 ? -19.093 -9.145 7.755 1.00 83.44 87 GLU A CA 1
ATOM 672 C C . GLU A 1 87 ? -18.788 -10.260 6.746 1.00 83.44 87 GLU A C 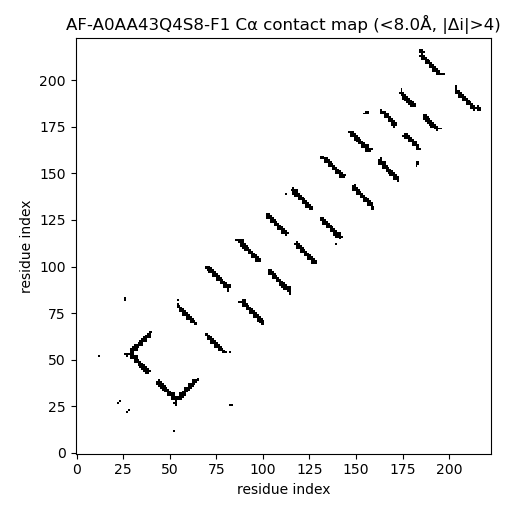1
ATOM 674 O O . GLU A 1 87 ? -18.611 -11.407 7.151 1.00 83.44 87 GLU A O 1
ATOM 679 N N . LEU A 1 88 ? -18.722 -9.942 5.447 1.00 86.06 88 LEU A N 1
ATOM 680 C CA . LEU A 1 88 ? -18.473 -10.929 4.395 1.00 86.06 88 LEU A CA 1
ATOM 681 C C . LEU A 1 88 ? -16.977 -11.188 4.227 1.00 86.06 88 LEU A C 1
ATOM 683 O O . LEU A 1 88 ? -16.543 -12.338 4.234 1.00 86.06 88 LEU A O 1
ATOM 687 N N . ALA A 1 89 ? -16.210 -10.111 4.057 1.00 88.69 89 ALA A N 1
ATOM 688 C CA . ALA A 1 89 ? -14.763 -10.096 3.877 1.00 88.69 89 ALA A CA 1
ATOM 689 C C . ALA A 1 89 ? -14.284 -8.658 3.620 1.00 88.69 89 ALA A C 1
ATOM 691 O O . ALA A 1 89 ? -15.066 -7.710 3.551 1.00 88.69 89 ALA A O 1
ATOM 692 N N . ASP A 1 90 ? -12.980 -8.507 3.416 1.00 88.19 90 ASP A N 1
ATOM 693 C CA . ASP A 1 90 ? -12.351 -7.307 2.884 1.00 88.19 90 ASP A CA 1
ATOM 694 C C . ASP A 1 90 ? -11.657 -7.657 1.562 1.00 88.19 90 ASP A C 1
ATOM 696 O O . ASP A 1 90 ? -10.677 -8.399 1.555 1.00 88.19 90 ASP A O 1
ATOM 700 N N . LEU A 1 91 ? -12.181 -7.152 0.444 1.00 89.56 91 LEU A N 1
ATOM 701 C CA . LEU A 1 91 ? -11.541 -7.256 -0.867 1.00 89.56 91 LEU A CA 1
ATOM 702 C C . LEU A 1 91 ? -10.841 -5.935 -1.165 1.00 89.56 91 LEU A C 1
ATOM 704 O O . LEU A 1 91 ? -11.493 -4.892 -1.174 1.00 89.56 91 LEU A O 1
ATOM 708 N N . ILE A 1 92 ? -9.539 -5.987 -1.418 1.00 89.81 92 ILE A N 1
ATOM 709 C CA . ILE A 1 92 ? -8.703 -4.840 -1.769 1.00 89.81 92 ILE A CA 1
ATOM 710 C C . ILE A 1 92 ? -8.148 -5.108 -3.163 1.00 89.81 92 ILE A C 1
ATOM 712 O O . ILE A 1 92 ? -7.4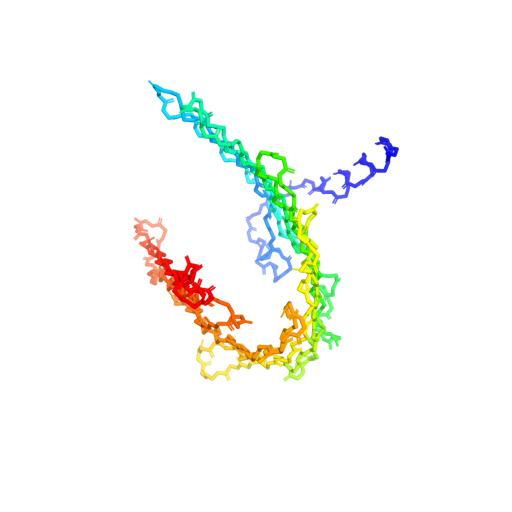97 -6.127 -3.369 1.00 89.81 92 ILE A O 1
ATOM 716 N N . LEU A 1 93 ? -8.400 -4.208 -4.109 1.00 90.56 93 LEU A N 1
ATOM 717 C CA . LEU A 1 93 ? -7.855 -4.289 -5.466 1.00 90.56 93 LEU A CA 1
ATOM 718 C C . LEU A 1 93 ? -7.088 -3.009 -5.745 1.00 90.56 93 LEU A C 1
ATOM 720 O O . LEU A 1 93 ? -7.666 -1.933 -5.616 1.00 90.56 93 LEU A O 1
ATOM 724 N N . GLY A 1 94 ? -5.815 -3.127 -6.097 1.00 89.31 94 GLY A N 1
ATOM 725 C CA . GLY A 1 94 ? -4.928 -2.011 -6.374 1.00 89.31 94 GLY A CA 1
ATOM 726 C C . GLY A 1 94 ? -4.329 -2.089 -7.768 1.00 89.31 94 GLY A C 1
ATOM 727 O O . GLY A 1 94 ? -4.085 -3.174 -8.292 1.00 89.31 94 GLY A O 1
ATOM 728 N N . ALA A 1 95 ? -4.084 -0.928 -8.354 1.00 89.50 95 ALA A N 1
ATOM 729 C CA . ALA A 1 95 ? -3.303 -0.797 -9.569 1.00 89.50 95 ALA A CA 1
ATOM 730 C C . ALA A 1 95 ? -2.524 0.514 -9.518 1.00 89.50 95 ALA A C 1
ATOM 732 O O . ALA A 1 95 ? -3.041 1.517 -9.020 1.00 89.50 95 ALA A O 1
ATOM 733 N N . GLN A 1 96 ? -1.303 0.513 -10.031 1.00 88.06 96 GLN A N 1
ATOM 734 C CA . GLN A 1 96 ? -0.500 1.716 -10.192 1.00 88.06 96 GLN A CA 1
ATOM 735 C C . GLN A 1 96 ? 0.349 1.638 -11.455 1.00 88.06 96 GLN A C 1
ATOM 737 O O . GLN A 1 96 ? 0.658 0.561 -11.951 1.00 88.06 96 GLN A O 1
ATOM 742 N N . GLU A 1 97 ? 0.720 2.792 -11.977 1.00 87.50 97 GLU A N 1
ATOM 743 C CA . GLU A 1 97 ? 1.598 2.953 -13.117 1.00 87.50 97 GLU A CA 1
ATOM 744 C C . GLU A 1 97 ? 2.566 4.101 -12.841 1.00 87.50 97 GLU A C 1
ATOM 746 O O . GLU A 1 97 ? 2.180 5.143 -12.306 1.00 87.50 97 GLU A O 1
ATOM 751 N N . ILE A 1 98 ? 3.826 3.899 -13.210 1.00 86.75 98 ILE A N 1
ATOM 752 C CA . ILE A 1 98 ? 4.883 4.901 -13.170 1.00 86.75 98 ILE A CA 1
ATOM 753 C C . ILE A 1 98 ? 5.484 4.991 -14.570 1.00 86.75 98 ILE A C 1
ATOM 755 O O . ILE A 1 98 ? 5.966 4.004 -15.126 1.00 86.75 98 ILE A O 1
ATOM 759 N N . LEU A 1 99 ? 5.478 6.195 -15.124 1.00 85.94 99 LEU A N 1
ATOM 760 C CA . LEU A 1 99 ? 6.151 6.571 -16.357 1.00 85.94 99 LEU A CA 1
ATOM 761 C C . LEU A 1 99 ? 7.340 7.448 -15.980 1.00 85.94 99 LEU A C 1
ATOM 763 O O . LEU A 1 99 ? 7.152 8.498 -15.370 1.00 85.94 99 LEU A O 1
ATOM 767 N N . ARG A 1 100 ? 8.557 7.041 -16.334 1.00 82.75 100 ARG A N 1
ATOM 768 C CA . ARG A 1 100 ? 9.768 7.853 -16.162 1.00 82.75 100 ARG A CA 1
ATOM 769 C C . ARG A 1 100 ? 10.516 7.918 -17.489 1.00 82.75 100 ARG A C 1
ATOM 771 O O . ARG A 1 100 ? 11.084 6.917 -17.931 1.00 82.75 100 ARG A O 1
ATOM 778 N N . GLY A 1 101 ? 10.490 9.078 -18.145 1.00 81.00 101 GLY A N 1
ATOM 779 C CA . GLY A 1 101 ? 10.968 9.204 -19.526 1.00 81.00 101 GLY A CA 1
ATOM 780 C C . GLY A 1 101 ? 10.238 8.224 -20.459 1.00 81.00 101 GLY A C 1
ATOM 781 O O . GLY A 1 101 ? 9.017 8.266 -20.561 1.00 81.00 101 GLY A O 1
ATOM 782 N N . ASN A 1 102 ? 10.977 7.308 -21.099 1.00 79.62 102 ASN A N 1
ATOM 783 C CA . ASN A 1 102 ? 10.408 6.259 -21.966 1.00 79.62 102 ASN A CA 1
ATOM 784 C C . ASN A 1 102 ? 10.107 4.937 -21.232 1.00 79.62 102 ASN A C 1
ATOM 786 O O . ASN A 1 102 ? 9.576 4.007 -21.840 1.00 79.62 102 ASN A O 1
ATOM 790 N N . ALA A 1 103 ? 10.474 4.817 -19.954 1.00 80.56 103 ALA A N 1
ATOM 791 C CA . ALA A 1 103 ? 10.221 3.616 -19.169 1.00 80.56 103 ALA A CA 1
ATOM 792 C C . ALA A 1 103 ? 8.820 3.663 -18.555 1.00 80.56 103 ALA A C 1
ATOM 794 O O . ALA A 1 103 ? 8.430 4.669 -17.964 1.00 80.56 103 ALA A O 1
ATOM 795 N N . LYS A 1 104 ? 8.089 2.548 -18.653 1.00 84.62 104 LYS A N 1
ATOM 796 C CA . LYS A 1 104 ? 6.791 2.349 -18.006 1.00 84.62 104 LYS A CA 1
ATOM 797 C C . LYS A 1 104 ? 6.854 1.137 -17.091 1.00 84.62 104 LYS A C 1
ATOM 799 O O . LYS A 1 104 ? 7.354 0.090 -17.500 1.00 84.62 104 LYS A O 1
ATOM 804 N N . GLN A 1 105 ? 6.329 1.286 -15.886 1.00 86.25 105 GLN A N 1
ATOM 805 C CA . GLN A 1 105 ? 6.109 0.194 -14.950 1.00 86.25 105 GLN A CA 1
ATOM 806 C C . GLN A 1 105 ? 4.650 0.205 -14.524 1.00 86.25 105 GLN A C 1
ATOM 808 O O . GLN A 1 105 ? 4.152 1.250 -14.112 1.00 86.25 105 GLN A O 1
ATOM 813 N N . THR A 1 106 ? 3.979 -0.934 -14.618 1.00 88.69 106 THR A N 1
ATOM 814 C CA . THR A 1 106 ? 2.580 -1.089 -14.216 1.00 88.69 106 THR A CA 1
ATOM 815 C C . THR A 1 106 ? 2.498 -2.203 -13.187 1.00 88.69 106 THR A C 1
ATOM 817 O O . THR A 1 106 ? 2.967 -3.304 -13.435 1.00 88.69 106 THR A O 1
ATOM 820 N N . GLU A 1 107 ? 1.879 -1.947 -12.043 1.00 88.88 107 GLU A N 1
ATOM 821 C CA . GLU A 1 107 ? 1.623 -2.949 -11.015 1.00 88.88 107 GLU A CA 1
ATOM 822 C C . GLU A 1 107 ? 0.121 -3.130 -10.826 1.00 88.88 107 GLU A C 1
ATOM 824 O O . GLU A 1 107 ? -0.631 -2.157 -10.727 1.00 88.88 107 GLU A O 1
ATOM 829 N N . VAL A 1 108 ? -0.314 -4.383 -10.728 1.00 91.31 108 VAL A N 1
ATOM 830 C CA . VAL A 1 108 ? -1.682 -4.751 -10.360 1.00 91.31 108 VAL A CA 1
ATOM 831 C C . VAL A 1 108 ? -1.617 -5.737 -9.210 1.00 91.31 108 VAL A C 1
ATOM 833 O O . VAL A 1 108 ? -0.885 -6.721 -9.269 1.00 91.31 108 VAL A O 1
ATOM 836 N N . GLN A 1 109 ? -2.418 -5.504 -8.173 1.00 93.62 109 GLN A N 1
ATOM 837 C CA . GLN A 1 109 ? -2.470 -6.374 -7.007 1.00 93.62 109 GLN A CA 1
ATOM 838 C C . GLN A 1 109 ? -3.879 -6.527 -6.447 1.00 93.62 109 GLN A C 1
ATOM 840 O O . GLN A 1 109 ? -4.736 -5.652 -6.567 1.00 93.62 109 GLN A O 1
ATOM 845 N N . GLY A 1 110 ? -4.110 -7.647 -5.777 1.00 94.06 110 GLY A N 1
ATOM 846 C CA . GLY A 1 110 ? -5.353 -7.937 -5.084 1.00 94.06 110 GLY A CA 1
ATOM 847 C C . GLY A 1 110 ? -5.102 -8.655 -3.767 1.00 94.06 110 GLY A C 1
ATOM 848 O O . GLY A 1 110 ? -4.124 -9.384 -3.606 1.00 94.06 110 GLY A O 1
ATOM 849 N N . GLU A 1 111 ? -5.998 -8.457 -2.810 1.00 95.31 111 GLU A N 1
ATOM 850 C CA . GLU A 1 111 ? -6.041 -9.232 -1.576 1.00 95.31 111 GLU A CA 1
ATOM 851 C C . GLU A 1 111 ? -7.487 -9.434 -1.136 1.00 95.31 111 GLU A C 1
ATOM 853 O O . GLU A 1 111 ? -8.247 -8.475 -0.995 1.00 95.31 111 GLU A O 1
ATOM 858 N N . TYR A 1 112 ? -7.852 -10.684 -0.887 1.00 95.00 112 TYR A N 1
ATOM 859 C CA . TYR A 1 112 ? -9.104 -11.058 -0.252 1.00 95.00 112 TYR A CA 1
ATOM 860 C C . TYR A 1 112 ? -8.821 -11.509 1.176 1.00 95.00 112 TYR A C 1
ATOM 862 O O . TYR A 1 112 ? -8.067 -12.459 1.396 1.00 95.00 112 TYR A O 1
ATOM 870 N N . ARG A 1 113 ? -9.427 -10.838 2.155 1.00 94.56 113 ARG A N 1
ATOM 871 C CA . ARG A 1 113 ? -9.243 -11.122 3.578 1.00 94.56 113 ARG A CA 1
ATOM 872 C C . ARG A 1 113 ? -10.551 -11.541 4.226 1.00 94.56 113 ARG A C 1
ATOM 874 O O . ARG A 1 113 ? -11.524 -10.792 4.230 1.00 94.56 113 ARG A O 1
ATOM 881 N N . LEU A 1 114 ? -10.544 -12.731 4.811 1.00 94.88 114 LEU A N 1
ATOM 882 C CA . LEU A 1 114 ? -11.665 -13.314 5.533 1.00 94.88 114 LEU A CA 1
ATOM 883 C C . LEU A 1 114 ? -11.997 -12.506 6.800 1.00 94.88 114 LEU A C 1
ATOM 885 O O . LEU A 1 114 ? -11.114 -11.846 7.361 1.00 94.88 114 LEU A O 1
ATOM 889 N N . PRO A 1 115 ? -13.232 -12.614 7.327 1.00 91.44 115 PRO A N 1
ATOM 890 C CA . PRO A 1 115 ? -13.609 -11.997 8.601 1.00 91.44 115 PRO A CA 1
ATOM 891 C C . PRO A 1 115 ? -12.716 -12.414 9.780 1.00 91.44 115 PRO A C 1
ATOM 893 O O . PRO A 1 115 ? -12.492 -11.621 10.690 1.00 91.44 115 PRO A O 1
ATOM 896 N N . SER A 1 116 ? -12.137 -13.621 9.734 1.00 93.25 116 SER A N 1
ATOM 897 C CA . SER A 1 116 ? -11.155 -14.115 10.714 1.00 93.25 116 SER A CA 1
ATOM 898 C C . SER A 1 116 ? -9.817 -13.366 10.695 1.00 93.25 116 SER A C 1
ATOM 900 O O . SER A 1 116 ? -8.984 -13.583 11.573 1.00 93.25 116 SER A O 1
ATOM 902 N N . GLY A 1 117 ? -9.593 -12.513 9.692 1.00 92.56 117 GLY A N 1
ATOM 903 C CA . GLY A 1 117 ? -8.370 -11.744 9.504 1.00 92.56 117 GLY A CA 1
ATOM 904 C C . GLY A 1 117 ? -7.351 -12.385 8.564 1.00 92.56 117 GLY A C 1
ATOM 905 O O . GLY A 1 117 ? -6.444 -11.678 8.129 1.00 92.56 117 GLY A O 1
ATOM 906 N N . LEU A 1 118 ? -7.499 -13.669 8.220 1.00 97.31 118 LEU A N 1
ATOM 907 C CA . LEU A 1 118 ? -6.633 -14.359 7.257 1.00 97.31 118 LEU A CA 1
ATOM 908 C C . LEU A 1 118 ? -6.886 -13.836 5.838 1.00 97.31 118 LEU A C 1
ATOM 910 O O . LEU A 1 118 ? -8.035 -13.780 5.400 1.00 97.31 118 LEU A O 1
ATOM 914 N N . GLY A 1 119 ? -5.829 -13.460 5.129 1.00 96.62 119 GLY A N 1
ATOM 915 C CA . GLY A 1 119 ? -5.889 -12.918 3.781 1.00 96.62 119 GLY A CA 1
ATOM 916 C C . GLY A 1 119 ? -5.005 -13.657 2.795 1.00 96.62 119 GLY A C 1
ATOM 917 O O . GLY A 1 119 ? -3.941 -14.163 3.146 1.00 96.62 119 GLY A O 1
ATOM 918 N N . PHE A 1 120 ? -5.467 -13.683 1.552 1.00 97.19 120 PHE A N 1
ATOM 919 C CA . PHE A 1 120 ? -4.782 -14.259 0.405 1.00 97.19 120 PHE A CA 1
ATOM 920 C C . PHE A 1 120 ? -4.751 -13.217 -0.695 1.00 97.19 120 PHE A C 1
ATOM 922 O O . PHE A 1 120 ? -5.765 -12.579 -0.991 1.00 97.19 120 PHE A O 1
ATOM 929 N N . GLY A 1 121 ? -3.594 -13.030 -1.301 1.00 95.62 121 GLY A N 1
ATOM 930 C CA . GLY A 1 121 ? -3.440 -12.042 -2.345 1.00 95.62 121 GLY A CA 1
ATOM 931 C C . GLY A 1 121 ? -2.255 -12.326 -3.235 1.00 95.62 121 GLY A C 1
ATOM 932 O O . GLY A 1 121 ? -1.570 -13.338 -3.104 1.00 95.62 121 GLY A O 1
ATOM 933 N N . GLY A 1 122 ? -2.017 -11.389 -4.129 1.00 93.94 122 GLY A N 1
ATOM 934 C CA . GLY A 1 122 ? -0.927 -11.445 -5.077 1.00 93.94 122 GLY A CA 1
ATOM 935 C C . GLY A 1 122 ? -1.066 -10.349 -6.111 1.00 93.94 122 GLY A C 1
ATOM 936 O O . GLY A 1 122 ? -1.985 -9.526 -6.043 1.00 93.94 122 GLY A O 1
ATOM 937 N N . GLY A 1 123 ? -0.153 -10.354 -7.061 1.00 92.62 123 GLY A N 1
ATOM 938 C CA . GLY A 1 123 ? -0.092 -9.341 -8.090 1.00 92.62 123 GLY A CA 1
ATOM 939 C C . GLY A 1 123 ? 1.047 -9.581 -9.057 1.00 92.62 123 GLY A C 1
ATOM 940 O O . GLY A 1 123 ? 1.751 -10.594 -8.989 1.00 92.62 123 GLY A O 1
ATOM 941 N N . PHE A 1 124 ? 1.206 -8.628 -9.959 1.00 90.81 124 PHE A N 1
ATOM 942 C CA . PHE A 1 124 ? 2.321 -8.590 -10.882 1.00 90.81 124 PHE A CA 1
ATOM 943 C C . PHE A 1 124 ? 2.773 -7.155 -11.132 1.00 90.81 124 PHE A C 1
ATOM 945 O O . PHE A 1 124 ? 1.986 -6.218 -10.984 1.00 90.81 124 PHE A O 1
ATOM 952 N N . VAL A 1 125 ? 4.035 -7.013 -11.526 1.00 88.62 125 VAL A N 1
ATOM 953 C CA . VAL A 1 125 ? 4.646 -5.774 -12.001 1.00 88.62 125 VAL A CA 1
ATOM 954 C C . VAL A 1 125 ? 5.166 -6.032 -13.409 1.00 88.62 125 VAL A C 1
ATOM 956 O O . VAL A 1 125 ? 6.098 -6.812 -13.581 1.00 88.62 125 VAL A O 1
ATOM 959 N N . ASP A 1 126 ? 4.555 -5.379 -14.391 1.00 85.88 126 ASP A N 1
ATOM 960 C CA . ASP A 1 126 ? 5.016 -5.322 -15.777 1.00 85.88 126 ASP A CA 1
ATOM 961 C C . ASP A 1 126 ? 6.021 -4.175 -15.912 1.00 85.88 126 ASP A C 1
ATOM 963 O O . ASP A 1 126 ? 5.741 -3.027 -15.532 1.00 85.88 126 ASP A O 1
ATOM 967 N N . ARG A 1 127 ? 7.208 -4.486 -16.435 1.00 80.00 127 ARG A N 1
ATOM 968 C CA . ARG A 1 127 ? 8.277 -3.513 -16.672 1.00 80.00 127 ARG A CA 1
ATOM 969 C C . ARG A 1 127 ? 8.560 -3.470 -18.171 1.00 80.00 127 ARG A C 1
ATOM 971 O O . ARG A 1 127 ? 9.430 -4.174 -18.659 1.00 80.00 127 ARG A O 1
ATOM 978 N N . ASN A 1 128 ? 7.917 -2.540 -18.877 1.00 64.56 128 ASN A N 1
ATOM 979 C CA . ASN A 1 128 ? 7.849 -2.414 -20.346 1.00 64.56 128 ASN A CA 1
ATOM 980 C C . ASN A 1 128 ? 9.205 -2.311 -21.109 1.00 64.56 128 ASN A C 1
ATOM 982 O O . ASN A 1 128 ? 9.210 -2.148 -22.324 1.00 64.56 128 ASN A O 1
ATOM 986 N N . LEU A 1 129 ? 10.354 -2.333 -20.418 1.00 57.28 129 LEU A N 1
ATOM 987 C CA . LEU A 1 129 ? 11.717 -2.312 -20.982 1.00 57.28 129 LEU A CA 1
ATOM 988 C C . LEU A 1 129 ? 12.651 -3.390 -20.386 1.00 57.28 129 LEU A C 1
ATOM 990 O O . LEU A 1 129 ? 13.856 -3.352 -20.630 1.00 57.28 129 LEU A O 1
ATOM 994 N N . SER A 1 130 ? 12.132 -4.334 -19.598 1.00 59.38 130 SER A N 1
ATOM 995 C CA . SER A 1 130 ? 12.882 -5.502 -19.129 1.00 59.38 130 SER A CA 1
ATOM 996 C C . SER A 1 130 ? 12.000 -6.738 -19.218 1.00 59.38 130 SER A C 1
ATOM 998 O O . SER A 1 130 ? 10.889 -6.694 -18.707 1.00 59.38 130 SER A O 1
ATOM 1000 N N . ASP A 1 131 ? 12.516 -7.856 -19.733 1.00 59.94 131 ASP A N 1
ATOM 1001 C CA . ASP A 1 131 ? 11.844 -9.174 -19.715 1.00 59.94 131 ASP A CA 1
ATOM 1002 C C . ASP A 1 131 ? 11.714 -9.763 -18.285 1.00 59.94 131 ASP A C 1
ATOM 1004 O O . ASP A 1 131 ? 11.759 -10.972 -18.065 1.00 59.94 131 ASP A O 1
ATOM 1008 N N . GLN A 1 132 ? 11.653 -8.902 -17.272 1.00 65.00 132 GLN A N 1
ATOM 1009 C CA . GLN A 1 132 ? 11.799 -9.213 -15.859 1.00 65.00 132 GLN A CA 1
ATOM 1010 C C . GLN A 1 132 ? 10.564 -8.741 -15.102 1.00 65.00 132 GLN A C 1
ATOM 1012 O O . GLN A 1 132 ? 10.640 -7.914 -14.188 1.00 65.00 132 GLN A O 1
ATOM 1017 N N . ASP A 1 133 ? 9.423 -9.271 -15.520 1.00 82.69 133 ASP A N 1
ATOM 1018 C CA . ASP A 1 133 ? 8.175 -9.091 -14.802 1.00 82.69 133 ASP A CA 1
ATOM 1019 C C . ASP A 1 133 ? 8.277 -9.744 -13.426 1.00 82.69 133 ASP A C 1
ATOM 1021 O O . ASP A 1 133 ? 8.863 -10.820 -13.250 1.00 82.69 133 ASP A O 1
ATOM 1025 N N . ILE A 1 134 ? 7.698 -9.074 -12.438 1.00 85.81 134 ILE A N 1
ATOM 1026 C CA . ILE A 1 134 ? 7.587 -9.610 -11.087 1.00 85.81 134 ILE A CA 1
ATOM 1027 C C . ILE A 1 134 ? 6.198 -10.202 -10.963 1.00 85.81 134 ILE A C 1
ATOM 1029 O O . ILE A 1 134 ? 5.211 -9.535 -11.256 1.00 85.81 134 ILE A O 1
ATOM 1033 N N . THR A 1 135 ? 6.095 -11.427 -10.471 1.00 90.56 135 THR A N 1
ATOM 1034 C CA . THR A 1 135 ? 4.817 -11.985 -10.014 1.00 90.56 135 THR A CA 1
ATOM 1035 C C . THR A 1 135 ? 4.951 -12.365 -8.561 1.00 90.5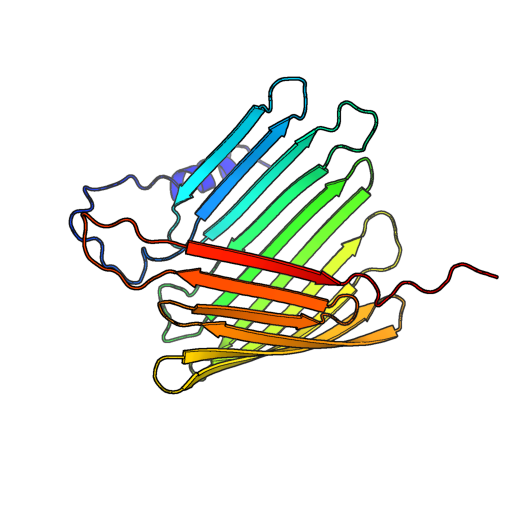6 135 THR A C 1
ATOM 1037 O O . THR A 1 135 ? 5.956 -12.972 -8.187 1.00 90.56 135 THR A O 1
ATOM 1040 N N . PHE A 1 136 ? 3.953 -12.051 -7.746 1.00 91.12 136 PHE A N 1
ATOM 1041 C CA . PHE A 1 136 ? 4.007 -12.357 -6.326 1.00 91.12 136 PHE A CA 1
ATOM 1042 C C . PHE A 1 136 ? 2.685 -12.884 -5.790 1.00 91.12 136 PHE A C 1
ATOM 1044 O O . PHE A 1 136 ? 1.601 -12.531 -6.255 1.00 91.12 136 PHE A O 1
ATOM 1051 N N . ALA A 1 137 ? 2.793 -13.716 -4.763 1.00 94.25 137 ALA A N 1
ATOM 1052 C CA . ALA A 1 137 ? 1.689 -14.184 -3.946 1.00 94.25 137 ALA A CA 1
ATOM 1053 C C . ALA A 1 137 ? 1.946 -13.790 -2.494 1.00 94.25 137 ALA A C 1
ATOM 1055 O O . ALA A 1 137 ? 3.092 -13.744 -2.045 1.00 94.25 137 ALA A O 1
ATOM 1056 N N . LYS A 1 138 ? 0.881 -13.519 -1.744 1.00 94.38 138 LYS A N 1
ATOM 1057 C CA . LYS A 1 138 ? 0.973 -13.167 -0.329 1.00 94.38 138 LYS A CA 1
ATOM 1058 C C . LYS A 1 138 ? -0.098 -13.845 0.502 1.00 94.38 138 LYS A C 1
ATOM 1060 O O . LYS A 1 138 ? -1.243 -14.008 0.075 1.00 94.38 138 LYS A O 1
ATOM 1065 N N . ILE A 1 139 ? 0.282 -14.162 1.731 1.00 96.44 139 ILE A N 1
ATOM 1066 C CA . ILE A 1 139 ? -0.635 -14.546 2.799 1.00 96.44 139 ILE A CA 1
ATOM 1067 C C . ILE A 1 139 ? -0.489 -13.518 3.909 1.00 96.44 139 ILE A C 1
ATOM 1069 O O . ILE A 1 139 ? 0.624 -13.144 4.278 1.00 96.44 139 ILE A O 1
ATOM 1073 N N . SER A 1 140 ? -1.613 -13.047 4.438 1.00 96.44 140 SER A N 1
ATOM 1074 C CA . SER A 1 140 ? -1.641 -12.056 5.507 1.00 96.44 140 SER A CA 1
ATOM 1075 C C . SER A 1 140 ? -2.532 -12.495 6.660 1.00 96.44 140 SER A C 1
ATOM 1077 O O . SER A 1 140 ? -3.435 -13.313 6.504 1.00 96.44 140 SER A O 1
ATOM 1079 N N . TYR A 1 141 ? -2.295 -11.936 7.838 1.00 96.94 141 TYR A N 1
ATOM 1080 C CA . TYR A 1 141 ? -3.151 -12.109 8.994 1.00 96.94 141 TYR A CA 1
ATOM 1081 C C . TYR A 1 141 ? -3.310 -10.784 9.726 1.00 96.94 141 TYR A C 1
ATOM 1083 O O . TYR A 1 141 ? -2.331 -10.182 10.170 1.00 96.94 141 TYR A O 1
ATOM 1091 N N . ARG A 1 142 ? -4.559 -10.330 9.848 1.00 94.50 142 ARG A N 1
ATOM 1092 C CA . ARG A 1 142 ? -4.940 -9.122 10.581 1.00 94.50 142 ARG A CA 1
ATOM 1093 C C . ARG A 1 142 ? -5.582 -9.487 11.908 1.00 94.50 142 ARG A C 1
ATOM 1095 O O . ARG A 1 142 ? -6.593 -10.182 11.918 1.00 94.50 142 ARG A O 1
ATOM 1102 N N . ASN A 1 143 ? -5.087 -8.921 13.000 1.00 94.56 143 ASN A N 1
ATOM 1103 C CA . ASN A 1 143 ? -5.715 -9.071 14.310 1.00 94.56 143 ASN A CA 1
ATOM 1104 C C . ASN A 1 143 ? -5.406 -7.851 15.204 1.00 94.56 143 ASN A C 1
ATOM 1106 O O . ASN A 1 143 ? -4.872 -6.839 14.744 1.00 94.56 143 ASN A O 1
ATOM 1110 N N . GLN A 1 144 ? -5.816 -7.901 16.464 1.00 95.00 144 GLN A N 1
ATOM 1111 C CA . GLN A 1 144 ? -5.660 -6.848 17.449 1.00 95.00 144 GLN A CA 1
ATOM 1112 C C . GLN A 1 144 ? -5.222 -7.456 18.780 1.00 95.00 144 GLN A C 1
ATOM 1114 O O . GLN A 1 144 ? -5.772 -8.455 19.239 1.00 95.00 144 GLN A O 1
ATOM 1119 N N . TRP A 1 145 ? -4.253 -6.814 19.423 1.00 93.38 145 TRP A N 1
ATOM 1120 C CA . TRP A 1 145 ? -3.856 -7.100 20.792 1.00 93.38 145 TRP A CA 1
ATOM 1121 C C . TRP A 1 145 ? -3.982 -5.823 21.618 1.00 93.38 145 TRP A C 1
ATOM 1123 O O . TRP A 1 145 ? -3.322 -4.820 21.348 1.00 93.38 145 TRP A O 1
ATOM 1133 N N . GLN A 1 146 ? -4.879 -5.844 22.606 1.00 94.06 146 GLN A N 1
ATOM 1134 C CA . GLN A 1 146 ? -5.270 -4.655 23.368 1.00 94.06 146 GLN A CA 1
ATOM 1135 C C . GLN A 1 146 ? -5.703 -3.510 22.433 1.00 94.06 146 GLN A C 1
ATOM 1137 O O . GLN A 1 146 ? -6.662 -3.666 21.680 1.00 94.06 146 GLN A O 1
ATOM 1142 N N . SER A 1 147 ? -5.019 -2.364 22.464 1.00 92.06 147 SER A N 1
ATOM 1143 C CA . SER A 1 147 ? -5.287 -1.208 21.602 1.00 92.06 147 SER A CA 1
ATOM 1144 C C . SER A 1 147 ? -4.515 -1.233 20.277 1.00 92.06 147 SER A C 1
ATOM 1146 O O . SER A 1 147 ? -4.786 -0.399 19.410 1.00 92.06 147 SER A O 1
ATOM 1148 N N . ILE A 1 148 ? -3.570 -2.163 20.105 1.00 92.31 148 ILE A N 1
ATOM 1149 C CA . ILE A 1 148 ? -2.691 -2.247 18.937 1.00 92.31 148 ILE A CA 1
ATOM 1150 C C . ILE A 1 148 ? -3.303 -3.204 17.920 1.00 92.31 148 ILE A C 1
ATOM 1152 O O . ILE A 1 148 ? -3.485 -4.393 18.180 1.00 92.31 148 ILE A O 1
ATOM 1156 N N . LYS A 1 149 ? -3.607 -2.686 16.736 1.00 94.62 149 LYS A N 1
ATOM 1157 C CA . LYS A 1 149 ? -3.982 -3.486 15.571 1.00 94.62 149 LYS A CA 1
ATOM 1158 C C . LYS A 1 149 ? -2.725 -3.847 14.805 1.00 94.62 149 LYS A C 1
ATOM 1160 O O . LYS A 1 149 ? -1.800 -3.040 14.727 1.00 94.62 149 LYS A O 1
ATOM 1165 N N . TYR A 1 150 ? -2.699 -5.040 14.235 1.00 93.69 150 TYR A N 1
ATOM 1166 C CA . TYR A 1 150 ? -1.566 -5.488 13.450 1.00 93.69 150 TYR A CA 1
ATOM 1167 C C . TYR A 1 150 ? -1.983 -6.275 12.216 1.00 93.69 150 TYR A C 1
ATOM 1169 O O . TYR A 1 150 ? -3.034 -6.920 12.189 1.00 93.69 150 TYR A O 1
ATOM 1177 N N . ILE A 1 151 ? -1.138 -6.209 11.193 1.00 94.94 151 ILE A N 1
ATOM 1178 C CA . ILE A 1 151 ? -1.191 -7.057 10.006 1.00 94.94 151 ILE A CA 1
ATOM 1179 C C . ILE A 1 151 ? 0.199 -7.653 9.836 1.00 94.94 151 ILE A C 1
ATOM 1181 O O . ILE A 1 151 ? 1.166 -6.911 9.694 1.00 94.94 151 ILE A O 1
ATOM 1185 N N . VAL A 1 152 ? 0.294 -8.976 9.849 1.00 96.19 152 VAL A N 1
ATOM 1186 C CA . VAL A 1 152 ? 1.511 -9.697 9.463 1.00 96.19 152 VAL A CA 1
ATOM 1187 C C . VAL A 1 152 ? 1.281 -10.269 8.079 1.00 96.19 152 VAL A C 1
ATOM 1189 O O . VAL A 1 152 ? 0.188 -10.749 7.791 1.00 96.19 152 VAL A O 1
ATOM 1192 N N . SER A 1 153 ? 2.282 -10.228 7.218 1.00 94.62 153 SER A N 1
ATOM 1193 C CA . SER A 1 153 ? 2.211 -10.836 5.898 1.00 94.62 153 SER A CA 1
ATOM 1194 C C . SER A 1 153 ? 3.529 -11.478 5.523 1.00 94.62 153 SER A C 1
ATOM 1196 O O . SER A 1 153 ? 4.597 -11.000 5.900 1.00 94.62 153 SER A O 1
ATOM 1198 N N . THR A 1 154 ? 3.422 -12.555 4.763 1.00 93.94 154 THR A N 1
ATOM 1199 C CA . THR A 1 154 ? 4.524 -13.160 4.030 1.00 93.94 154 THR A CA 1
ATOM 1200 C C . THR A 1 154 ? 4.213 -13.052 2.545 1.00 93.94 154 THR A C 1
ATOM 1202 O O . THR A 1 154 ? 3.049 -13.138 2.137 1.00 93.94 154 THR A O 1
ATOM 1205 N N . GLN A 1 155 ? 5.252 -12.801 1.762 1.00 90.62 155 GLN A N 1
ATOM 1206 C CA . GLN A 1 155 ? 5.192 -12.652 0.321 1.00 90.62 155 GLN A CA 1
ATOM 1207 C C . GLN A 1 155 ? 6.224 -13.581 -0.310 1.00 90.62 155 GLN A C 1
ATOM 1209 O O . GLN A 1 155 ? 7.335 -13.723 0.194 1.00 90.62 155 GLN A O 1
ATOM 1214 N N . TRP A 1 156 ? 5.852 -14.187 -1.426 1.00 91.44 156 TRP A N 1
ATOM 1215 C CA . TRP A 1 156 ? 6.761 -14.908 -2.303 1.00 91.44 156 TRP A CA 1
ATOM 1216 C C . TRP A 1 156 ? 6.685 -14.241 -3.658 1.00 91.44 156 TRP A C 1
ATOM 1218 O O . TRP A 1 156 ? 5.596 -14.164 -4.233 1.00 91.44 156 TRP A O 1
ATOM 1228 N N . GLN A 1 157 ? 7.811 -13.739 -4.145 1.00 90.19 157 GLN A N 1
ATOM 1229 C CA . GLN A 1 157 ? 7.895 -13.123 -5.459 1.00 90.19 157 GLN A CA 1
ATOM 1230 C C . GLN A 1 157 ? 8.859 -13.893 -6.350 1.00 90.19 157 GLN A C 1
ATOM 1232 O O . GLN A 1 157 ? 9.862 -14.419 -5.876 1.00 90.19 157 GLN A O 1
ATOM 1237 N N . ARG A 1 158 ? 8.567 -13.924 -7.645 1.00 86.25 158 ARG A N 1
ATOM 1238 C CA . ARG A 1 158 ? 9.469 -14.424 -8.676 1.00 86.25 158 ARG A CA 1
ATOM 1239 C C . ARG A 1 158 ? 9.936 -13.251 -9.521 1.00 86.25 158 ARG A C 1
ATOM 1241 O O . ARG A 1 158 ? 9.100 -12.516 -10.042 1.00 86.25 158 ARG A O 1
ATOM 1248 N N . PHE A 1 159 ? 11.248 -13.109 -9.653 1.00 82.56 159 PHE A N 1
ATOM 1249 C CA . PHE A 1 159 ? 11.918 -12.079 -10.445 1.00 82.56 159 PHE A CA 1
ATOM 1250 C C . PHE A 1 159 ? 13.160 -12.693 -11.098 1.00 82.56 159 PHE A C 1
ATOM 1252 O O . PHE A 1 159 ? 13.910 -13.405 -10.436 1.00 82.56 159 PHE A O 1
ATOM 1259 N N . GLN A 1 160 ? 13.377 -12.470 -12.400 1.00 80.44 160 GLN A N 1
ATOM 1260 C CA . GLN A 1 160 ? 14.512 -13.057 -13.143 1.00 80.44 160 GLN A CA 1
ATOM 1261 C C . GLN A 1 160 ? 14.660 -14.583 -12.955 1.00 80.44 160 GLN A C 1
ATOM 1263 O O . GLN A 1 160 ? 15.755 -15.092 -12.728 1.00 80.44 160 GLN A O 1
ATOM 1268 N N . GLU A 1 161 ? 13.541 -15.316 -12.981 1.00 79.62 161 GLU A N 1
ATOM 1269 C CA . GLU A 1 161 ? 13.485 -16.769 -12.724 1.00 79.62 161 GLU A CA 1
ATOM 1270 C C . GLU A 1 161 ? 13.970 -17.223 -11.337 1.00 79.62 161 GLU A C 1
ATOM 1272 O O . GLU A 1 161 ? 14.109 -18.423 -11.091 1.00 79.62 161 GLU A O 1
ATOM 1277 N N . ARG A 1 162 ? 14.182 -16.288 -10.410 1.00 82.25 162 ARG A N 1
ATOM 1278 C CA . ARG A 1 162 ? 14.542 -16.561 -9.020 1.00 82.25 162 ARG A CA 1
ATOM 1279 C C . ARG A 1 162 ? 13.381 -16.220 -8.104 1.00 82.25 162 ARG A C 1
ATOM 1281 O O . ARG A 1 162 ? 12.679 -15.233 -8.312 1.00 82.25 162 ARG A O 1
ATOM 1288 N N . ASP A 1 163 ? 13.209 -17.041 -7.079 1.00 87.50 163 ASP A N 1
ATOM 1289 C CA . ASP A 1 163 ? 12.194 -16.834 -6.058 1.00 87.50 163 ASP A CA 1
ATOM 1290 C C . ASP A 1 163 ? 12.812 -16.102 -4.862 1.00 87.50 163 ASP A C 1
ATOM 1292 O O . ASP A 1 163 ? 13.848 -16.512 -4.330 1.00 87.50 163 ASP A O 1
ATOM 1296 N N . TYR A 1 164 ? 12.162 -15.026 -4.428 1.00 86.31 164 TYR A N 1
ATOM 1297 C CA . TYR A 1 164 ? 12.565 -14.215 -3.289 1.00 86.31 164 TYR A CA 1
ATOM 1298 C C . TYR A 1 164 ? 11.461 -14.243 -2.227 1.00 86.31 164 TYR A C 1
ATOM 1300 O O . TYR A 1 164 ? 10.302 -13.926 -2.524 1.00 86.31 164 TYR A O 1
ATOM 1308 N N . PRO A 1 165 ? 11.785 -14.636 -0.985 1.00 89.00 165 PRO A N 1
ATOM 1309 C CA . PRO A 1 165 ? 10.863 -14.512 0.125 1.00 89.00 165 PRO A CA 1
ATOM 1310 C C . PRO A 1 165 ? 10.870 -13.080 0.660 1.00 89.00 165 PRO A C 1
ATOM 1312 O O . PRO A 1 165 ? 11.900 -12.411 0.698 1.00 89.00 165 PRO A O 1
ATOM 1315 N N . GLY A 1 166 ? 9.717 -12.654 1.152 1.00 89.88 166 GLY A N 1
ATOM 1316 C CA . GLY A 1 166 ? 9.521 -11.366 1.786 1.00 89.88 166 GLY A CA 1
ATOM 1317 C C . GLY A 1 166 ? 8.406 -11.418 2.822 1.00 89.88 166 GLY A C 1
ATOM 1318 O O . GLY A 1 166 ? 7.787 -12.456 3.100 1.00 89.88 166 GLY A O 1
ATOM 1319 N N . GLY A 1 167 ? 8.130 -10.266 3.408 1.00 89.75 167 GLY A N 1
ATOM 1320 C CA . GLY A 1 167 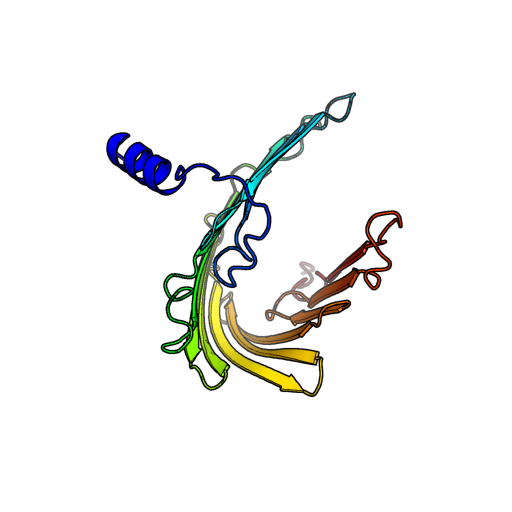? 7.069 -10.107 4.380 1.00 89.75 167 GLY A CA 1
ATOM 1321 C C . GLY A 1 167 ? 7.039 -8.716 4.977 1.00 89.75 167 GLY A C 1
ATOM 1322 O O . GLY A 1 167 ? 8.043 -8.006 5.010 1.00 89.75 167 GLY A O 1
ATOM 1323 N N . TYR A 1 168 ? 5.864 -8.350 5.475 1.00 90.88 168 TYR A N 1
ATOM 1324 C CA . TYR A 1 168 ? 5.619 -7.058 6.097 1.00 90.88 168 TYR A CA 1
ATOM 1325 C C . TYR A 1 168 ? 4.857 -7.214 7.403 1.00 90.88 168 TYR A C 1
ATOM 1327 O O . TYR A 1 168 ? 3.923 -8.012 7.509 1.00 90.88 168 TYR A O 1
ATOM 1335 N N . LEU A 1 169 ? 5.222 -6.380 8.367 1.00 93.06 169 LEU A N 1
ATOM 1336 C CA . LEU A 1 169 ? 4.495 -6.132 9.597 1.00 93.06 169 LEU A CA 1
ATOM 1337 C C . LEU A 1 169 ? 3.966 -4.700 9.566 1.00 93.06 169 LEU A C 1
ATOM 1339 O O . LEU A 1 169 ? 4.734 -3.755 9.409 1.00 93.06 169 LEU A O 1
ATOM 1343 N N . ALA A 1 170 ? 2.666 -4.537 9.772 1.00 93.06 170 ALA A N 1
ATOM 1344 C CA . ALA A 1 170 ? 2.053 -3.258 10.089 1.00 93.06 170 ALA A CA 1
ATOM 1345 C C . ALA A 1 170 ? 1.519 -3.302 11.520 1.00 93.06 170 ALA A C 1
ATOM 1347 O O . ALA A 1 170 ? 0.801 -4.233 11.874 1.00 93.06 170 ALA A O 1
ATOM 1348 N N . LEU A 1 171 ? 1.829 -2.288 12.321 1.00 92.25 171 LEU A N 1
ATOM 1349 C CA . LEU A 1 171 ? 1.319 -2.064 13.672 1.00 92.25 171 LEU A CA 1
ATOM 1350 C C . LEU A 1 171 ? 0.667 -0.689 13.709 1.00 92.25 171 LEU A C 1
ATOM 1352 O O . LEU A 1 171 ? 1.264 0.282 13.256 1.00 92.25 171 LEU A O 1
ATOM 1356 N N . TYR A 1 172 ? -0.545 -0.567 14.233 1.00 91.19 172 TYR A N 1
ATOM 1357 C CA . TYR A 1 172 ? -1.209 0.728 14.282 1.00 91.19 172 TYR A CA 1
ATOM 1358 C C . TYR A 1 172 ? -2.259 0.828 15.384 1.00 91.19 172 TYR A C 1
ATOM 1360 O O . TYR A 1 172 ? -2.932 -0.137 15.746 1.00 91.19 172 TYR A O 1
ATOM 1368 N N . ASN A 1 173 ? -2.429 2.035 15.905 1.00 89.69 173 ASN A N 1
ATOM 1369 C CA . ASN A 1 173 ? -3.517 2.418 16.794 1.00 89.69 173 ASN A CA 1
ATOM 1370 C C . ASN A 1 173 ? -3.927 3.877 16.496 1.00 89.69 173 ASN A C 1
ATOM 1372 O O . ASN A 1 173 ? -3.705 4.373 15.395 1.00 89.69 173 ASN A O 1
ATOM 1376 N N . LYS A 1 174 ? -4.580 4.568 17.439 1.00 84.38 174 LYS A N 1
ATOM 1377 C CA . LYS A 1 174 ? -5.027 5.963 17.241 1.00 84.38 174 LYS A CA 1
ATOM 1378 C C . LYS A 1 174 ? -3.887 6.996 17.197 1.00 84.38 174 LYS A C 1
ATOM 1380 O O . LYS A 1 174 ? -4.131 8.122 16.775 1.00 84.38 174 LYS A O 1
ATOM 1385 N N . GLN A 1 175 ? -2.705 6.641 17.691 1.00 84.75 175 GLN A N 1
ATOM 1386 C CA . GLN A 1 175 ? -1.572 7.545 17.909 1.00 84.75 175 GLN A CA 1
ATOM 1387 C C . GLN A 1 175 ? -0.330 7.116 17.135 1.00 84.75 175 GLN A C 1
ATOM 1389 O O . GLN A 1 175 ? 0.479 7.955 16.785 1.00 84.75 175 GLN A O 1
ATOM 1394 N N . LEU A 1 176 ? -0.154 5.824 16.881 1.00 87.19 176 LEU A N 1
ATOM 1395 C CA . LEU A 1 176 ? 1.039 5.259 16.270 1.00 87.19 176 LEU A CA 1
ATOM 1396 C C . LEU A 1 176 ? 0.653 4.451 15.040 1.00 87.19 176 LEU A C 1
ATOM 1398 O O . LEU A 1 176 ? -0.349 3.736 15.042 1.00 87.19 176 LEU A O 1
ATOM 1402 N N . MET A 1 177 ? 1.490 4.531 14.019 1.00 89.81 177 MET A N 1
ATOM 1403 C CA . MET A 1 177 ? 1.495 3.651 12.863 1.00 89.81 177 MET A CA 1
ATOM 1404 C C . MET A 1 177 ? 2.944 3.268 12.602 1.00 89.81 177 MET A C 1
ATOM 1406 O O . MET A 1 177 ? 3.810 4.128 12.570 1.00 89.81 177 MET A O 1
ATOM 1410 N N . ALA A 1 178 ? 3.225 1.996 12.405 1.00 87.44 178 ALA A N 1
ATOM 1411 C CA . ALA A 1 178 ? 4.526 1.532 11.978 1.00 87.44 178 ALA A CA 1
ATOM 1412 C C . ALA A 1 178 ? 4.333 0.453 10.923 1.00 87.44 178 ALA A C 1
ATOM 1414 O O . ALA A 1 178 ? 3.482 -0.422 11.077 1.00 87.44 178 ALA A O 1
ATOM 1415 N N . THR A 1 179 ? 5.119 0.506 9.860 1.00 90.06 179 THR A N 1
ATOM 1416 C CA . THR A 1 179 ? 5.210 -0.562 8.869 1.00 90.06 179 THR A CA 1
ATOM 1417 C C . THR A 1 179 ? 6.668 -0.908 8.674 1.00 90.06 179 THR A C 1
ATOM 1419 O O . THR A 1 179 ? 7.492 -0.007 8.584 1.00 90.06 179 THR A O 1
ATOM 1422 N N . TRP A 1 180 ? 6.999 -2.186 8.602 1.00 90.44 180 TRP A N 1
ATOM 1423 C CA . TRP A 1 180 ? 8.359 -2.639 8.343 1.00 90.44 180 TRP A CA 1
ATOM 1424 C C . TRP A 1 180 ? 8.328 -3.956 7.584 1.00 90.44 180 TRP A C 1
ATOM 1426 O O . TRP A 1 180 ? 7.507 -4.822 7.889 1.00 90.44 180 TRP A O 1
ATOM 1436 N N . GLY A 1 181 ? 9.206 -4.112 6.603 1.00 87.50 181 GLY A N 1
ATOM 1437 C CA . GLY A 1 181 ? 9.313 -5.358 5.864 1.00 87.50 181 GLY A CA 1
ATOM 1438 C C . GLY A 1 181 ? 10.179 -5.263 4.623 1.00 87.50 181 GLY A C 1
ATOM 1439 O O . GLY A 1 181 ? 10.796 -4.232 4.350 1.00 87.50 181 GLY A O 1
ATOM 1440 N N . ASN A 1 182 ? 10.193 -6.356 3.875 1.00 84.25 182 ASN A N 1
ATOM 1441 C CA . ASN A 1 182 ? 10.946 -6.521 2.644 1.00 84.25 182 ASN A CA 1
ATOM 1442 C C . ASN A 1 182 ? 10.089 -7.269 1.619 1.00 84.25 182 ASN A C 1
ATOM 1444 O O . ASN A 1 182 ? 9.390 -8.214 1.981 1.00 84.25 182 ASN A O 1
ATOM 1448 N N . ASP A 1 183 ? 10.124 -6.848 0.358 1.00 73.50 183 ASP A N 1
ATOM 1449 C CA . ASP A 1 183 ? 9.435 -7.539 -0.746 1.00 73.50 183 ASP A CA 1
ATOM 1450 C C . ASP A 1 183 ? 10.277 -8.669 -1.355 1.00 73.50 183 ASP A C 1
ATOM 1452 O O . ASP A 1 183 ? 9.738 -9.482 -2.096 1.00 73.50 183 ASP A O 1
ATOM 1456 N N . GLY A 1 184 ? 11.556 -8.767 -0.988 1.00 72.44 184 GLY A N 1
ATOM 1457 C CA . GLY A 1 184 ? 12.557 -9.646 -1.593 1.00 72.44 184 GLY A CA 1
ATOM 1458 C C . GLY A 1 184 ? 13.664 -8.859 -2.299 1.00 72.44 184 GLY A C 1
ATOM 1459 O O . GLY A 1 184 ? 14.764 -9.378 -2.478 1.00 72.44 184 GLY A O 1
ATOM 1460 N N . GLU A 1 185 ? 13.409 -7.585 -2.619 1.00 70.94 185 GLU A N 1
ATOM 1461 C CA . GLU A 1 185 ? 14.357 -6.677 -3.277 1.00 70.94 185 GLU A CA 1
ATOM 1462 C C . GLU A 1 185 ? 14.746 -5.495 -2.390 1.00 70.94 185 GLU A C 1
ATOM 1464 O O . GLU A 1 185 ? 15.894 -5.083 -2.411 1.00 70.94 185 GLU A O 1
ATOM 1469 N N . GLN A 1 186 ? 13.834 -4.938 -1.593 1.00 73.81 186 GLN A N 1
ATOM 1470 C CA . GLN A 1 186 ? 14.076 -3.696 -0.848 1.00 73.81 186 GLN A CA 1
ATOM 1471 C C . GLN A 1 186 ? 13.526 -3.775 0.567 1.00 73.81 186 GLN A C 1
ATOM 1473 O O . GLN A 1 186 ? 12.444 -4.323 0.790 1.00 73.81 186 GLN A O 1
ATOM 1478 N N . TRP A 1 187 ? 14.237 -3.209 1.541 1.00 80.88 187 TRP A N 1
ATOM 1479 C CA . TRP A 1 187 ? 13.658 -2.994 2.868 1.00 80.88 187 TRP A CA 1
ATOM 1480 C C . TRP A 1 187 ? 12.913 -1.668 2.891 1.00 80.88 187 TRP A C 1
ATOM 1482 O O . TRP A 1 187 ? 13.422 -0.641 2.441 1.00 80.88 187 TRP A O 1
ATOM 1492 N N . ARG A 1 188 ? 11.706 -1.675 3.455 1.00 78.94 188 ARG A N 1
ATOM 1493 C CA . ARG A 1 188 ? 10.898 -0.470 3.649 1.00 78.94 188 ARG A CA 1
ATOM 1494 C C . ARG A 1 188 ? 10.423 -0.394 5.087 1.00 78.94 188 ARG A C 1
ATOM 1496 O O . ARG A 1 188 ? 9.986 -1.389 5.670 1.00 78.94 188 ARG A O 1
ATOM 1503 N N . GLY A 1 189 ? 10.501 0.803 5.647 1.00 79.69 189 GLY A N 1
ATOM 1504 C CA . GLY A 1 189 ? 10.060 1.117 6.993 1.00 79.69 189 GLY A CA 1
ATOM 1505 C C . GLY A 1 189 ? 9.345 2.460 7.024 1.00 79.69 189 GLY A C 1
ATOM 1506 O O . GLY A 1 189 ? 9.830 3.429 6.456 1.00 79.69 189 GLY A O 1
ATOM 1507 N N . THR A 1 190 ? 8.223 2.542 7.725 1.00 84.31 190 THR A N 1
ATOM 1508 C CA . THR A 1 190 ? 7.541 3.810 7.998 1.00 84.31 190 THR A CA 1
ATOM 1509 C C . THR A 1 190 ? 7.167 3.853 9.465 1.00 84.31 190 THR A C 1
ATOM 1511 O O . THR A 1 190 ? 6.680 2.860 10.001 1.00 84.31 190 THR A O 1
ATOM 1514 N N . LEU A 1 191 ? 7.355 5.001 10.107 1.00 81.94 191 LEU A N 1
ATOM 1515 C CA . LEU A 1 191 ? 6.861 5.289 11.447 1.00 81.94 191 LEU A CA 1
ATOM 1516 C C . LEU A 1 191 ? 6.070 6.596 11.406 1.00 81.94 191 LEU A C 1
ATOM 1518 O O . LEU A 1 191 ? 6.605 7.649 11.083 1.00 81.94 191 LEU A O 1
ATOM 1522 N N . GLY A 1 192 ? 4.798 6.519 11.758 1.00 81.56 192 GLY A N 1
ATOM 1523 C CA . GLY A 1 192 ? 3.902 7.640 11.959 1.00 81.56 192 GLY A CA 1
ATOM 1524 C C . GLY A 1 192 ? 3.531 7.771 13.431 1.00 81.56 192 GLY A C 1
ATOM 1525 O O . GLY A 1 192 ? 3.223 6.783 14.101 1.00 81.56 192 GLY A O 1
ATOM 1526 N N . TYR A 1 193 ? 3.512 9.000 13.923 1.00 80.12 193 TYR A N 1
ATOM 1527 C CA . TYR A 1 193 ? 2.986 9.344 15.232 1.00 80.12 193 TYR A CA 1
ATOM 1528 C C . TYR A 1 193 ? 2.064 10.550 15.115 1.00 80.12 193 TYR A C 1
ATOM 1530 O O . TYR A 1 193 ? 2.391 11.540 14.468 1.00 80.12 193 TYR A O 1
ATOM 1538 N N . VAL A 1 194 ? 0.919 10.481 15.777 1.00 80.31 194 VAL A N 1
ATOM 1539 C CA . VAL A 1 194 ? 0.006 11.598 15.960 1.00 80.31 194 VAL A CA 1
ATOM 1540 C C . VAL A 1 194 ? -0.231 11.736 17.451 1.00 80.31 194 VAL A C 1
ATOM 1542 O O . VAL A 1 194 ? -0.686 10.791 18.105 1.00 80.31 194 VAL A O 1
ATOM 1545 N N . ALA A 1 195 ? 0.050 12.924 17.981 1.00 79.88 195 ALA A N 1
ATOM 1546 C CA . ALA A 1 195 ? -0.167 13.218 19.386 1.00 79.88 195 ALA A CA 1
ATOM 1547 C C . ALA A 1 195 ? -1.625 12.925 19.802 1.00 79.88 195 ALA A C 1
ATOM 1549 O O . ALA A 1 195 ? -2.534 12.960 18.957 1.00 79.88 195 ALA A O 1
ATOM 1550 N N . PRO A 1 196 ? -1.881 12.619 21.087 1.00 81.94 196 PRO A N 1
ATOM 1551 C CA . PRO A 1 196 ? -3.240 12.524 21.606 1.00 81.94 196 PRO A CA 1
ATOM 1552 C C . PRO A 1 196 ? -4.036 13.794 21.287 1.00 81.94 196 PRO A C 1
ATOM 1554 O O . PRO A 1 196 ? -3.470 14.880 21.209 1.00 81.94 196 PRO A O 1
ATOM 1557 N N . ASP A 1 197 ? -5.343 13.647 21.096 1.00 79.56 197 ASP A N 1
ATOM 1558 C CA . ASP A 1 197 ? -6.230 14.802 20.996 1.00 79.56 197 ASP A CA 1
ATOM 1559 C C . ASP A 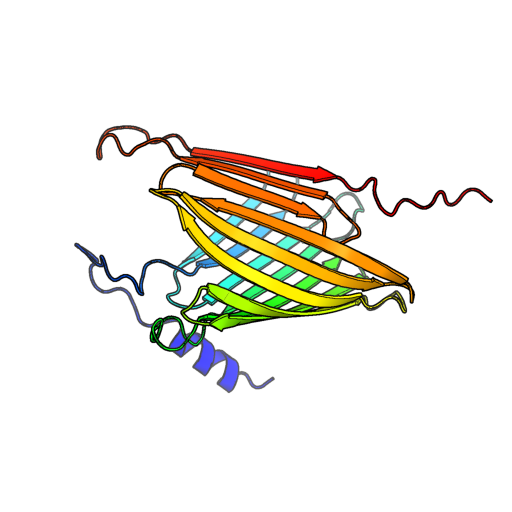1 197 ? -6.284 15.509 22.359 1.00 79.56 197 ASP A C 1
ATOM 1561 O O . ASP A 1 197 ? -6.610 14.871 23.362 1.00 79.56 197 ASP A O 1
ATOM 1565 N N . GLN A 1 198 ? -5.909 16.789 22.389 1.00 78.00 198 GLN A N 1
ATOM 1566 C CA . GLN A 1 198 ? -5.918 17.634 23.590 1.00 78.00 198 GLN A CA 1
ATOM 1567 C C . GLN A 1 198 ? -7.021 18.710 23.527 1.00 78.00 198 GLN A C 1
ATOM 1569 O O . GLN A 1 198 ? -7.114 19.560 24.406 1.00 78.00 198 GLN A O 1
ATOM 1574 N N . GLY A 1 199 ? -7.913 18.642 22.528 1.00 74.31 199 GLY A N 1
ATOM 1575 C CA . GLY A 1 199 ? -9.031 19.569 22.353 1.00 74.31 199 GLY A CA 1
ATOM 1576 C C . GLY A 1 199 ? -8.868 20.517 21.162 1.00 74.31 199 GLY A C 1
ATOM 1577 O O . GLY A 1 199 ? -7.801 20.655 20.572 1.00 74.31 199 GLY A O 1
ATOM 1578 N N . ALA A 1 200 ? -9.964 21.193 20.802 1.00 70.75 200 ALA A N 1
ATOM 1579 C CA . ALA A 1 200 ? -10.079 21.971 19.562 1.00 70.75 200 ALA A CA 1
ATOM 1580 C C . ALA A 1 200 ? -9.160 23.206 19.476 1.00 70.75 200 ALA A C 1
ATOM 1582 O O . ALA A 1 200 ? -8.960 23.741 18.387 1.00 70.75 200 ALA A O 1
ATOM 1583 N N . SER A 1 201 ? -8.638 23.681 20.607 1.00 64.69 201 SER A N 1
ATOM 1584 C CA . SER A 1 201 ? -7.784 24.871 20.696 1.00 64.69 201 SER A CA 1
ATOM 1585 C C . SER A 1 201 ? -6.289 24.560 20.719 1.00 64.69 201 SER A C 1
ATOM 1587 O O . SER A 1 201 ? -5.485 25.491 20.712 1.00 64.69 201 SER A O 1
ATOM 1589 N N . GLU A 1 202 ? -5.904 23.286 20.771 1.00 74.50 202 GLU A N 1
ATOM 1590 C CA . GLU A 1 202 ? -4.506 22.890 20.903 1.00 74.50 202 GLU A CA 1
ATOM 1591 C C . GLU A 1 202 ? -3.961 22.342 19.587 1.00 74.50 202 GLU A C 1
ATOM 1593 O O . GLU A 1 202 ? -4.614 21.580 18.869 1.00 74.50 202 GLU A O 1
ATOM 1598 N N . LEU A 1 203 ? -2.737 22.750 19.249 1.00 73.56 203 LEU A N 1
ATOM 1599 C CA . LEU A 1 203 ? -2.044 22.196 18.098 1.00 73.56 203 LEU A CA 1
ATOM 1600 C C . LEU A 1 203 ? -1.793 20.710 18.361 1.00 73.56 203 LEU A C 1
ATOM 1602 O O . LEU A 1 203 ? -1.308 20.341 19.427 1.00 73.56 203 LEU A O 1
ATOM 1606 N N . ARG A 1 204 ? -2.105 19.864 17.378 1.00 76.56 204 ARG A N 1
ATOM 1607 C CA . ARG A 1 204 ? -1.909 18.415 17.457 1.00 76.56 204 ARG A CA 1
ATOM 1608 C C . ARG A 1 204 ? -0.738 18.005 16.561 1.00 76.56 204 ARG A C 1
ATOM 1610 O O . ARG A 1 204 ? -0.940 17.844 15.357 1.00 76.56 204 ARG A O 1
ATOM 1617 N N . PRO A 1 205 ? 0.480 17.840 17.108 1.00 77.25 205 PRO A N 1
ATOM 1618 C CA . PRO A 1 205 ? 1.631 17.444 16.313 1.00 77.25 205 PRO A CA 1
ATOM 1619 C C . PRO A 1 205 ? 1.428 16.079 15.656 1.00 77.25 205 PRO A C 1
ATOM 1621 O O . PRO A 1 205 ? 0.892 15.148 16.268 1.00 77.25 205 PRO A O 1
ATOM 1624 N N . ALA A 1 206 ? 1.924 15.957 14.429 1.00 78.44 206 ALA A N 1
ATOM 1625 C CA . ALA A 1 206 ? 2.052 14.698 13.718 1.00 78.44 206 ALA A CA 1
ATOM 1626 C C . ALA A 1 206 ? 3.455 14.603 13.108 1.00 78.44 206 ALA A C 1
ATOM 1628 O O . ALA A 1 206 ? 4.000 15.600 12.635 1.00 78.44 206 ALA A O 1
ATOM 1629 N N . LEU A 1 207 ? 4.030 13.406 13.141 1.00 76.62 207 LEU A N 1
ATOM 1630 C CA . LEU A 1 207 ? 5.325 13.070 12.564 1.00 76.62 207 LEU A CA 1
ATOM 1631 C C . LEU A 1 207 ? 5.154 11.838 11.680 1.00 76.62 207 LEU A C 1
ATOM 1633 O O . LEU A 1 207 ? 4.518 10.871 12.093 1.00 76.62 207 LEU A O 1
ATOM 1637 N N . GLU A 1 208 ? 5.764 11.851 10.503 1.00 70.31 208 GLU A N 1
ATOM 1638 C CA . GLU A 1 208 ? 5.902 10.684 9.638 1.00 70.31 208 GLU A CA 1
ATOM 1639 C C . GLU A 1 208 ? 7.362 10.579 9.197 1.00 70.31 208 GLU A C 1
ATOM 1641 O O . GLU A 1 208 ? 7.950 11.549 8.720 1.00 70.31 208 GLU A O 1
ATOM 1646 N N . VAL A 1 209 ? 7.960 9.409 9.401 1.00 75.88 209 VAL A N 1
ATOM 1647 C CA . VAL A 1 209 ? 9.331 9.084 9.011 1.00 75.88 209 VAL A CA 1
ATOM 1648 C C . VAL A 1 209 ? 9.271 7.899 8.065 1.00 75.88 209 VAL A C 1
ATOM 1650 O O . VAL A 1 209 ? 8.730 6.851 8.419 1.00 75.88 209 VAL A O 1
ATOM 1653 N N . PHE A 1 210 ? 9.845 8.064 6.879 1.00 72.44 210 PHE A N 1
ATOM 1654 C CA . PHE A 1 2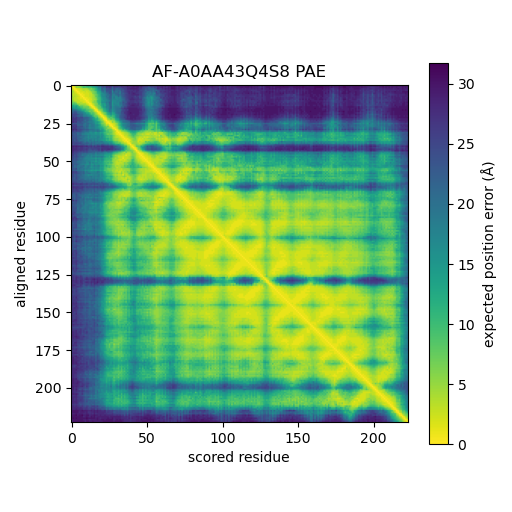10 ? 9.948 7.026 5.863 1.00 72.44 210 PHE A CA 1
ATOM 1655 C C . PHE A 1 210 ? 11.411 6.631 5.662 1.00 72.44 210 PHE A C 1
ATOM 1657 O O . PHE A 1 210 ? 12.285 7.489 5.538 1.00 72.44 210 PHE A O 1
ATOM 1664 N N . TYR A 1 211 ? 11.662 5.328 5.626 1.00 75.94 211 TYR A N 1
ATOM 1665 C CA . TYR A 1 211 ? 12.957 4.718 5.373 1.00 75.94 211 TYR A CA 1
ATOM 1666 C C . TYR A 1 211 ? 12.829 3.686 4.254 1.00 75.94 211 TYR A C 1
ATOM 1668 O O . TYR A 1 211 ? 11.925 2.846 4.256 1.00 75.94 211 TYR A O 1
ATOM 1676 N N . MET A 1 212 ? 13.772 3.725 3.320 1.00 73.81 212 MET A N 1
ATOM 1677 C CA . MET A 1 212 ? 13.885 2.761 2.236 1.00 73.81 212 MET A CA 1
ATOM 1678 C C . MET A 1 212 ? 15.356 2.422 2.028 1.00 73.81 212 MET A C 1
ATOM 1680 O O . MET A 1 212 ? 16.178 3.325 1.864 1.00 73.81 212 MET A O 1
ATOM 1684 N N . ASP A 1 213 ? 15.664 1.130 2.038 1.00 73.44 213 ASP A N 1
ATOM 1685 C CA . ASP A 1 213 ? 16.985 0.599 1.725 1.00 73.44 213 ASP A CA 1
ATOM 1686 C C . ASP A 1 213 ? 16.949 -0.108 0.368 1.00 73.44 213 ASP A C 1
ATOM 1688 O O . ASP A 1 213 ? 16.172 -1.046 0.165 1.00 73.44 213 ASP A O 1
ATOM 1692 N N . ASN A 1 214 ? 17.815 0.341 -0.538 1.00 63.66 214 ASN A N 1
ATOM 1693 C CA . ASN A 1 214 ? 17.965 -0.190 -1.892 1.00 63.66 214 ASN A CA 1
ATOM 1694 C C . ASN A 1 214 ? 19.240 -1.040 -2.055 1.00 63.66 214 ASN A C 1
ATOM 1696 O O . ASN A 1 214 ? 19.665 -1.284 -3.181 1.00 63.66 214 ASN A O 1
ATOM 1700 N N . THR A 1 215 ? 19.904 -1.427 -0.962 1.00 56.41 215 THR A N 1
ATOM 1701 C CA . THR A 1 215 ? 21.169 -2.187 -1.018 1.00 56.41 215 THR A CA 1
ATOM 1702 C C . THR A 1 215 ? 20.982 -3.668 -1.351 1.00 56.41 215 THR A C 1
ATOM 1704 O O . THR A 1 215 ? 21.910 -4.318 -1.828 1.00 56.41 215 THR A O 1
ATOM 1707 N N . LEU A 1 216 ? 19.788 -4.225 -1.145 1.00 47.09 216 LEU A N 1
ATOM 1708 C CA . LEU A 1 216 ? 19.458 -5.569 -1.610 1.00 47.09 216 LEU A CA 1
ATOM 1709 C C . LEU A 1 216 ? 19.157 -5.525 -3.121 1.00 47.09 216 LEU A C 1
ATOM 1711 O O . LEU A 1 216 ? 18.439 -4.658 -3.604 1.00 47.09 216 LEU A O 1
ATOM 1715 N N . GLY A 1 217 ? 19.768 -6.425 -3.896 1.00 43.12 217 GLY A N 1
ATOM 1716 C CA . GLY A 1 217 ? 19.619 -6.462 -5.358 1.00 43.12 217 GLY A CA 1
ATOM 1717 C C . GLY A 1 217 ? 20.629 -5.626 -6.157 1.00 43.12 217 GLY A C 1
ATOM 1718 O O . GLY A 1 217 ? 20.658 -5.754 -7.382 1.00 43.12 217 GLY A O 1
ATOM 1719 N N . SER A 1 218 ? 21.522 -4.858 -5.516 1.00 40.88 218 SER A N 1
ATOM 1720 C CA . SER A 1 218 ? 22.739 -4.374 -6.183 1.00 40.88 218 SER A CA 1
ATOM 1721 C C . SER A 1 218 ? 23.701 -5.550 -6.370 1.00 40.88 218 SER A C 1
ATOM 1723 O O . SER A 1 218 ? 24.607 -5.777 -5.569 1.00 40.88 218 SER A O 1
ATOM 1725 N N . VAL A 1 219 ? 23.467 -6.358 -7.401 1.00 39.50 219 VAL A N 1
ATOM 1726 C CA . VAL A 1 219 ? 24.509 -7.250 -7.904 1.00 39.50 219 VAL A CA 1
ATOM 1727 C C . VAL A 1 219 ? 25.559 -6.337 -8.520 1.00 39.50 219 VAL A C 1
ATOM 1729 O O . VAL A 1 219 ? 25.257 -5.589 -9.448 1.00 39.50 219 VAL A O 1
ATOM 1732 N N . ASP A 1 220 ? 26.759 -6.353 -7.948 1.00 37.03 220 ASP A N 1
ATOM 1733 C CA . ASP A 1 220 ? 27.946 -5.716 -8.502 1.00 37.03 220 ASP A CA 1
ATOM 1734 C C . ASP A 1 220 ? 28.032 -6.048 -10.001 1.00 37.03 220 ASP A C 1
ATOM 1736 O O . ASP A 1 220 ? 28.246 -7.199 -10.383 1.00 37.03 220 ASP A O 1
ATOM 1740 N N . VAL A 1 221 ? 27.843 -5.050 -10.867 1.00 40.75 221 VAL A N 1
ATOM 1741 C CA . VAL A 1 221 ? 28.190 -5.168 -12.289 1.00 40.75 221 VAL A CA 1
ATOM 1742 C C . VAL A 1 221 ? 29.683 -4.873 -12.391 1.00 40.75 221 VAL A C 1
ATOM 1744 O O . VAL A 1 221 ? 30.107 -3.859 -12.938 1.00 40.75 221 VAL A O 1
ATOM 1747 N N . SER A 1 222 ? 30.487 -5.729 -11.768 1.00 36.22 222 SER A N 1
ATOM 1748 C CA . SER A 1 222 ? 31.938 -5.728 -11.902 1.00 36.22 222 SER A CA 1
ATOM 1749 C C . SER A 1 222 ? 32.409 -7.134 -12.267 1.00 36.22 222 SER A C 1
ATOM 1751 O O . SER A 1 222 ? 32.843 -7.930 -11.438 1.00 36.22 222 SER A O 1
ATOM 1753 N N . SER A 1 223 ? 32.315 -7.427 -13.564 1.00 33.7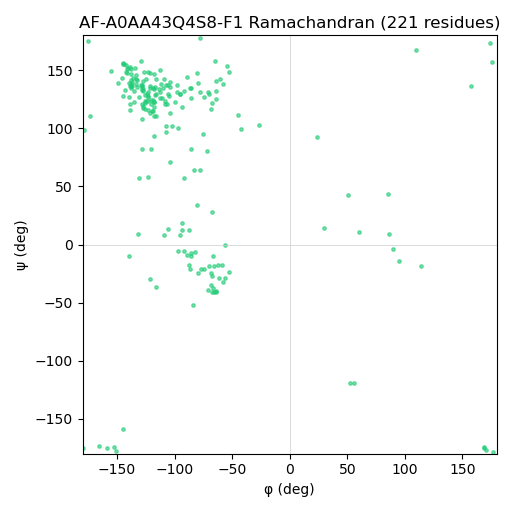8 223 SER A N 1
ATOM 1754 C CA . SER A 1 223 ? 33.158 -8.413 -14.244 1.00 33.78 223 SER A CA 1
ATOM 1755 C C . SER A 1 223 ? 33.566 -7.870 -15.602 1.00 33.78 223 SER A C 1
ATOM 1757 O O . SER A 1 223 ? 32.632 -7.592 -16.389 1.00 33.78 223 SER A O 1
#

Sequence (223 aa):
MSAKILLSALLLVIQSYAYATNTDSPYFKGGKVDAFYDRKDNADFQVNSILWSPSFKGGYGVQVSETGGQDTHYLGGFVRPLLTRPELADLILGAQEILRGNAKQTEVQGEYRLPSGLGFGGGFVDRNLSDQDITFAKISYRNQWQSIKYIVSTQWQRFQERDYPGGYLALYNKQLMATWGNDGEQWRGTLGYVAPDQGASELRPALEVFYMDNTLGSVDVSS